Protein AF-A0A1G3HL14-F1 (afdb_monomer_lite)

Foldseek 3Di:
DDFDDLVQLVVLCVDPQFDDDQDDPCPDPVNSVLQSLLLSLLLVLQQDAAAAACQLDQKFADPVADDRQFGDPPRDPLNRLVCCSVCRDRIHDFQLQLSLSSSLNSNLCCCVPVVNPPVVNVLLSCLQCVVRRNSPQQAQQCVCVVDDDRDPVSNRGHGSWWDKTFSGQLPSDRRQWWWKFAQPDPPQCPRRRLRTHIWGHRPPQWIADNNCLDPGTDGSLRRLQCSVCSNQVCPGCNPCVVSRDDDDPVRSVQLSDDVVSVHGTGRMIIGTDGD

Secondary structure (DSSP, 8-state):
-PPPPHHHHHHHHTSTT------GGG-SHHHHHHHHHHHHHHHHHHTT--PBP-TTSPPB--TTTEETTEEPTT--HHHHHHHHHH-GGG-B--HHHHHHHHHHHHHHHIIIIIS--HHHHHHHHHHHSTTS-TTTTSS-GGGGTTSSS--HHHHTPPPSSEEEE-S--TT---TT-EEEEE---TTTTTSTT-SEEEEEEEETTEEE-TT-TTTTEE-HHHHHHHHHHGGGT-SSTTTTGGG--PPPHHHHHHHTS-GGGT--B-S-EEEEPP-

Structure (mmCIF, N/CA/C/O backbone):
data_AF-A0A1G3HL14-F1
#
_entry.id   AF-A0A1G3HL14-F1
#
loop_
_atom_site.group_PDB
_atom_site.id
_atom_site.type_symbol
_atom_site.label_atom_id
_atom_site.label_alt_id
_atom_site.label_comp_id
_atom_site.label_asym_id
_atom_site.label_entity_id
_atom_site.label_seq_id
_atom_site.pdbx_PDB_ins_code
_atom_site.Cartn_x
_atom_site.Cartn_y
_atom_site.Cartn_z
_atom_site.occupancy
_atom_site.B_iso_or_equiv
_atom_site.auth_seq_id
_atom_site.auth_comp_id
_atom_site.auth_asym_id
_ato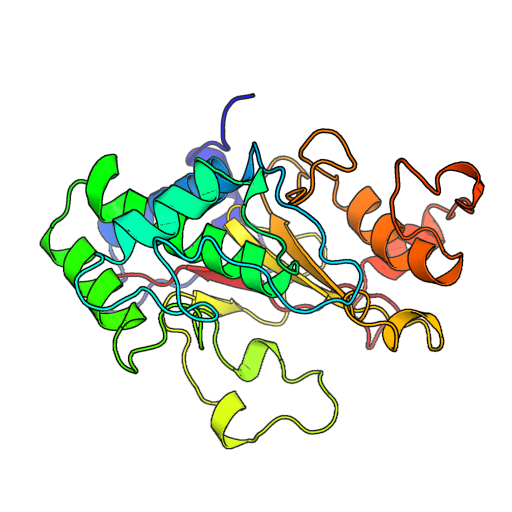m_site.auth_atom_id
_atom_site.pdbx_PDB_model_num
ATOM 1 N N . MET A 1 1 ? 1.920 -20.407 4.808 1.00 55.00 1 MET A N 1
ATOM 2 C CA . MET A 1 1 ? 3.090 -19.642 5.283 1.00 55.00 1 MET A CA 1
ATOM 3 C C . MET A 1 1 ? 2.735 -18.925 6.575 1.00 55.00 1 MET A C 1
ATOM 5 O O . MET A 1 1 ? 1.572 -18.589 6.761 1.00 55.00 1 MET A O 1
ATOM 9 N N . ALA A 1 2 ? 3.702 -18.745 7.473 1.00 77.94 2 ALA A N 1
ATOM 10 C CA . ALA A 1 2 ? 3.527 -17.933 8.675 1.00 77.94 2 ALA A CA 1
ATOM 11 C C . ALA A 1 2 ? 3.796 -16.456 8.348 1.00 77.94 2 ALA A C 1
ATOM 13 O O . ALA A 1 2 ? 4.766 -16.168 7.635 1.00 77.94 2 ALA A O 1
ATOM 14 N N . THR A 1 3 ? 2.954 -15.561 8.878 1.00 93.38 3 THR A N 1
ATOM 15 C CA . THR A 1 3 ? 3.162 -14.103 8.833 1.00 93.38 3 THR A CA 1
ATOM 16 C C . THR A 1 3 ? 4.511 -13.725 9.452 1.00 93.38 3 THR A C 1
ATOM 18 O O . THR A 1 3 ? 5.081 -14.485 10.243 1.00 93.38 3 THR A O 1
ATOM 21 N N . VAL A 1 4 ? 5.029 -12.555 9.086 1.00 96.88 4 VAL A N 1
ATOM 22 C CA . VAL A 1 4 ? 6.289 -12.005 9.598 1.00 96.88 4 VAL A CA 1
ATOM 23 C C . VAL A 1 4 ? 6.332 -11.980 11.130 1.00 96.88 4 VAL A C 1
ATOM 25 O O . VAL A 1 4 ? 5.314 -11.801 11.806 1.00 96.88 4 VAL A O 1
ATOM 28 N N . SER A 1 5 ? 7.517 -12.156 11.717 1.00 97.50 5 SER A N 1
ATOM 29 C CA . SER A 1 5 ? 7.657 -12.126 13.176 1.00 97.50 5 SER A CA 1
ATOM 30 C C . SER A 1 5 ? 7.757 -10.693 13.713 1.00 97.50 5 SER A C 1
ATOM 32 O O . SER A 1 5 ? 8.347 -9.814 13.090 1.00 97.50 5 SER A O 1
ATOM 34 N N . ARG A 1 6 ? 7.268 -10.463 14.939 1.00 97.75 6 ARG A N 1
ATOM 35 C CA . ARG A 1 6 ? 7.480 -9.184 15.644 1.00 97.75 6 ARG A CA 1
ATOM 36 C C . ARG A 1 6 ? 8.963 -8.863 15.841 1.00 97.75 6 ARG A C 1
ATOM 38 O O . ARG A 1 6 ? 9.340 -7.701 15.798 1.00 97.75 6 ARG A O 1
ATOM 45 N N . LYS A 1 7 ? 9.800 -9.891 16.038 1.00 97.75 7 LYS A N 1
ATOM 46 C CA . LYS A 1 7 ? 11.255 -9.740 16.195 1.00 97.75 7 LYS A CA 1
ATOM 47 C C . LYS A 1 7 ? 11.892 -9.176 14.927 1.00 97.75 7 LYS A C 1
ATOM 49 O O . LYS A 1 7 ? 12.693 -8.260 15.022 1.00 97.75 7 LYS A O 1
ATOM 54 N N . GLU A 1 8 ? 11.497 -9.688 13.763 1.00 97.38 8 GLU A N 1
ATOM 55 C CA . GLU A 1 8 ? 11.960 -9.179 12.468 1.00 97.38 8 GLU A CA 1
ATOM 56 C C . GLU A 1 8 ? 11.561 -7.716 12.273 1.00 97.38 8 GLU A C 1
ATOM 58 O O . GLU A 1 8 ? 12.409 -6.906 11.920 1.00 97.38 8 GLU A O 1
ATOM 63 N N . ILE A 1 9 ? 10.314 -7.351 12.592 1.00 98.06 9 ILE A N 1
ATOM 64 C CA . ILE A 1 9 ? 9.869 -5.952 12.520 1.00 98.06 9 ILE A CA 1
ATOM 65 C C . ILE A 1 9 ? 10.713 -5.060 13.437 1.00 98.06 9 ILE A C 1
ATOM 67 O O . ILE A 1 9 ? 11.166 -4.007 13.003 1.00 98.06 9 ILE A O 1
ATOM 71 N N . VAL A 1 10 ? 10.953 -5.470 14.688 1.00 97.12 10 VAL A N 1
ATOM 72 C CA . VAL A 1 10 ? 11.788 -4.698 15.626 1.00 97.12 10 VAL A CA 1
ATOM 73 C C . VAL A 1 10 ? 13.214 -4.542 15.101 1.00 97.12 10 VAL A C 1
ATOM 75 O O . VAL A 1 10 ? 13.742 -3.439 15.135 1.00 97.12 10 VAL A O 1
ATOM 78 N N . LEU A 1 11 ? 13.829 -5.609 14.585 1.00 95.56 11 LEU A N 1
ATOM 79 C CA . LEU A 1 11 ? 15.179 -5.537 14.020 1.00 95.56 11 LEU A CA 1
ATOM 80 C C . LEU A 1 11 ? 15.237 -4.615 12.796 1.00 95.56 11 LEU A C 1
ATOM 82 O O . LEU A 1 11 ? 16.152 -3.803 12.706 1.00 95.56 11 LEU A O 1
ATOM 86 N N . ALA A 1 12 ? 14.241 -4.679 11.909 1.00 95.44 12 ALA A N 1
ATOM 87 C CA . ALA A 1 12 ? 14.145 -3.791 10.752 1.00 95.44 12 ALA A CA 1
ATOM 88 C C . ALA A 1 12 ? 13.976 -2.316 11.165 1.00 95.44 12 ALA A C 1
ATOM 90 O O . ALA A 1 12 ? 14.551 -1.429 10.546 1.00 95.44 12 ALA A O 1
ATOM 91 N N . LEU A 1 13 ? 13.245 -2.032 12.250 1.00 94.31 13 LEU A N 1
ATOM 92 C CA . LEU A 1 13 ? 13.104 -0.667 12.782 1.00 94.31 13 LEU A CA 1
ATOM 93 C C . LEU A 1 13 ? 14.406 -0.089 13.353 1.00 94.31 13 LEU A C 1
ATOM 95 O O . LEU A 1 13 ? 14.525 1.132 13.446 1.00 94.31 13 LEU A O 1
ATOM 99 N N . LEU A 1 14 ? 15.347 -0.952 13.742 1.00 91.50 14 LEU A N 1
ATOM 100 C CA . LEU A 1 14 ? 16.668 -0.587 14.262 1.00 91.50 14 LEU A CA 1
ATOM 101 C C . LEU A 1 14 ? 17.752 -0.583 13.173 1.00 91.50 14 LEU A C 1
ATOM 103 O O . LEU A 1 14 ? 18.910 -0.275 13.463 1.00 91.50 14 LEU A O 1
ATOM 107 N N . GLN A 1 15 ? 17.407 -0.946 11.936 1.00 86.00 15 GLN A N 1
ATOM 108 C CA . GLN A 1 15 ? 18.349 -0.973 10.827 1.00 86.00 15 GLN A CA 1
ATOM 109 C C . GLN A 1 15 ? 18.773 0.452 10.443 1.00 86.00 15 GLN A C 1
ATOM 111 O O . GLN A 1 15 ? 17.976 1.391 10.434 1.00 86.00 15 GLN A O 1
ATOM 116 N N . HIS A 1 16 ? 20.056 0.618 10.116 1.00 82.50 16 HIS A N 1
ATOM 117 C CA . HIS A 1 16 ? 20.602 1.886 9.636 1.00 82.50 16 HIS A CA 1
ATOM 118 C C . HIS A 1 16 ? 19.925 2.328 8.328 1.00 82.50 16 HIS A C 1
ATOM 120 O O . HIS A 1 16 ? 19.386 1.511 7.590 1.00 82.50 16 HIS A O 1
ATOM 126 N N . GLY A 1 17 ? 19.969 3.628 8.023 1.00 78.50 17 GLY A N 1
ATOM 127 C CA . GLY A 1 17 ? 19.381 4.187 6.798 1.00 78.50 17 GLY A CA 1
ATOM 128 C C . GLY A 1 17 ? 17.900 4.565 6.909 1.00 78.50 17 GLY A C 1
ATOM 129 O O . GLY A 1 17 ? 17.297 4.931 5.905 1.00 78.50 17 GLY A O 1
ATOM 130 N N . ARG A 1 18 ? 17.304 4.468 8.105 1.00 82.56 18 ARG A N 1
ATOM 131 C CA . ARG A 1 18 ? 15.981 5.017 8.425 1.00 82.56 18 ARG A CA 1
ATOM 132 C C . ARG A 1 18 ? 15.912 5.372 9.905 1.00 82.56 18 ARG A C 1
ATOM 134 O O . ARG A 1 18 ? 16.244 4.556 10.755 1.00 82.56 18 ARG A O 1
ATOM 141 N N . LEU A 1 19 ? 15.405 6.563 10.217 1.00 83.50 19 LEU A N 1
ATOM 142 C CA . LEU A 1 19 ? 15.067 6.930 11.590 1.00 83.50 19 LEU A CA 1
ATOM 143 C C . LEU A 1 19 ? 13.601 6.583 11.884 1.00 83.50 19 LEU A C 1
ATOM 145 O O . LEU A 1 19 ? 12.679 7.110 11.253 1.00 83.50 19 LEU A O 1
ATOM 149 N N . THR A 1 20 ? 13.378 5.711 12.867 1.00 85.19 20 THR A N 1
ATOM 150 C CA . THR A 1 20 ? 12.065 5.552 13.501 1.00 85.19 20 THR A CA 1
ATOM 151 C C . THR A 1 20 ? 12.113 6.216 14.863 1.00 85.19 20 THR A C 1
ATOM 153 O O . THR A 1 20 ? 12.797 5.747 15.766 1.00 85.19 20 THR A O 1
ATOM 156 N N . GLU A 1 21 ? 11.375 7.307 15.004 1.00 86.88 21 GLU A N 1
ATOM 157 C CA . GLU A 1 21 ? 11.354 8.093 16.226 1.00 86.88 21 GLU A CA 1
ATOM 158 C C . GLU A 1 21 ? 9.994 7.991 16.917 1.00 86.88 21 GLU A C 1
ATOM 160 O O . GLU A 1 21 ? 8.946 8.062 16.269 1.00 86.88 21 GLU A O 1
ATOM 165 N N . PHE A 1 22 ? 10.036 7.838 18.237 1.00 89.81 22 PHE A N 1
ATOM 166 C CA . PHE A 1 22 ? 8.886 7.878 19.129 1.00 89.81 22 PHE A CA 1
ATOM 167 C C . PHE A 1 22 ? 9.084 9.067 20.073 1.00 89.81 22 PHE A C 1
ATOM 169 O O . PHE A 1 22 ? 10.080 9.122 20.792 1.00 89.81 22 PHE A O 1
ATOM 176 N N . LYS A 1 23 ? 8.165 10.033 20.035 1.00 89.50 23 LYS A N 1
ATOM 177 C CA . LYS A 1 23 ? 8.229 11.296 20.787 1.00 89.50 23 LYS A CA 1
ATOM 178 C C . LYS A 1 23 ? 6.996 11.465 21.662 1.00 89.50 23 LYS A C 1
ATOM 180 O O . LYS A 1 23 ? 5.974 10.829 21.403 1.00 89.50 23 LYS A O 1
ATOM 185 N N . ASP A 1 24 ? 7.110 12.332 22.663 1.00 90.38 24 ASP A N 1
ATOM 186 C CA . ASP A 1 24 ? 6.005 12.741 23.534 1.00 90.38 24 ASP A CA 1
ATOM 187 C C . ASP A 1 24 ? 5.251 11.521 24.097 1.00 90.38 24 ASP A C 1
ATOM 189 O O . ASP A 1 24 ? 5.876 10.551 24.533 1.00 90.38 24 ASP A O 1
ATOM 193 N N . ASP A 1 25 ? 3.920 11.522 24.030 1.00 83.75 25 ASP A N 1
ATOM 194 C CA . ASP A 1 25 ? 3.066 10.429 24.508 1.00 83.75 25 ASP A CA 1
ATOM 195 C C . ASP A 1 25 ? 3.297 9.096 23.764 1.00 83.75 25 ASP A C 1
ATOM 197 O O . ASP A 1 25 ? 2.972 8.021 24.276 1.00 83.75 25 ASP A O 1
ATOM 201 N N . ALA A 1 26 ? 3.885 9.135 22.562 1.00 87.31 26 ALA A N 1
ATOM 202 C CA . ALA A 1 26 ? 4.256 7.939 21.812 1.00 87.31 26 ALA A CA 1
ATOM 203 C C . ALA A 1 26 ? 5.615 7.359 22.243 1.00 87.31 26 ALA A C 1
ATOM 205 O O . ALA A 1 26 ? 5.950 6.254 21.819 1.00 87.31 26 ALA A O 1
ATOM 206 N N . CYS A 1 27 ? 6.391 8.038 23.096 1.00 92.88 27 CYS A N 1
ATOM 207 C CA . CYS A 1 27 ? 7.658 7.537 23.639 1.00 92.88 27 CYS A CA 1
ATOM 208 C C . CYS A 1 27 ? 7.419 6.533 24.784 1.00 92.88 27 CYS A C 1
ATOM 210 O O . CYS A 1 27 ? 7.757 6.762 25.944 1.00 92.88 27 CYS A O 1
ATOM 212 N N . SER A 1 28 ? 6.796 5.398 24.462 1.00 94.75 28 SER A N 1
ATOM 213 C CA . SER A 1 28 ? 6.513 4.329 25.419 1.00 94.75 28 SER A CA 1
ATOM 214 C C . SER A 1 28 ? 6.703 2.941 24.810 1.00 94.75 28 SER A C 1
ATOM 216 O O . SER A 1 28 ? 6.563 2.729 23.603 1.00 94.75 28 SER A O 1
ATOM 218 N N . LEU A 1 29 ? 6.987 1.953 25.665 1.00 95.06 29 LEU A N 1
ATOM 219 C CA . LEU A 1 29 ? 7.071 0.553 25.239 1.00 95.06 29 LEU A CA 1
ATOM 220 C C . LEU A 1 29 ? 5.727 0.025 24.721 1.00 95.06 29 LEU A C 1
ATOM 222 O O . LEU A 1 29 ? 5.712 -0.840 23.847 1.00 95.06 29 LEU A O 1
ATOM 226 N N . GLU A 1 30 ? 4.606 0.546 25.228 1.00 95.38 30 GLU A N 1
ATOM 227 C CA . GLU A 1 30 ? 3.281 0.181 24.727 1.00 95.38 30 GLU A CA 1
ATOM 228 C C . GLU A 1 30 ? 3.074 0.686 23.294 1.00 95.38 30 GLU A C 1
ATOM 230 O O . GLU A 1 30 ? 2.647 -0.085 22.436 1.00 95.38 30 GLU A O 1
ATOM 235 N N . ALA A 1 31 ? 3.439 1.941 23.011 1.00 95.50 31 ALA A N 1
ATOM 236 C CA . ALA A 1 31 ? 3.371 2.498 21.664 1.00 95.50 31 ALA A CA 1
ATOM 237 C C . ALA A 1 31 ? 4.252 1.716 20.679 1.00 95.50 31 ALA A C 1
ATOM 239 O O . ALA A 1 31 ? 3.805 1.409 19.575 1.00 95.50 31 ALA A O 1
ATOM 240 N N . LEU A 1 32 ? 5.467 1.324 21.082 1.00 96.12 32 LEU A N 1
ATOM 241 C CA . LEU A 1 32 ? 6.324 0.457 20.268 1.00 96.12 32 LEU A CA 1
ATOM 242 C C . LEU A 1 32 ? 5.677 -0.917 20.023 1.00 96.12 32 LEU A C 1
ATOM 244 O O . LEU A 1 32 ? 5.680 -1.408 18.892 1.00 96.12 32 LEU A O 1
ATOM 248 N N . ALA A 1 33 ? 5.110 -1.540 21.059 1.00 97.25 33 ALA A N 1
ATOM 249 C CA . ALA A 1 33 ? 4.441 -2.833 20.934 1.00 97.25 33 ALA A CA 1
ATOM 250 C C . ALA A 1 33 ? 3.240 -2.766 19.978 1.00 97.25 33 ALA A C 1
ATOM 252 O O . ALA A 1 33 ? 3.068 -3.666 19.153 1.00 97.25 33 ALA A O 1
ATOM 253 N N . ASP A 1 34 ? 2.456 -1.688 20.042 1.00 97.69 34 ASP A N 1
ATOM 254 C CA . ASP A 1 34 ? 1.341 -1.442 19.130 1.00 97.69 34 ASP A CA 1
ATOM 255 C C . ASP A 1 34 ? 1.806 -1.185 17.708 1.00 97.69 34 ASP A C 1
ATOM 257 O O . ASP A 1 34 ? 1.272 -1.777 16.775 1.00 97.69 34 ASP A O 1
ATOM 261 N N . TYR A 1 35 ? 2.846 -0.375 17.539 1.00 97.44 35 TYR A N 1
ATOM 262 C CA . TYR A 1 35 ? 3.439 -0.092 16.240 1.00 97.44 35 TYR A CA 1
ATOM 263 C C . TYR A 1 35 ? 3.885 -1.374 15.525 1.00 97.44 35 TYR A C 1
ATOM 265 O O . TYR A 1 35 ? 3.565 -1.604 14.357 1.00 97.44 35 TYR A O 1
ATOM 273 N N . VAL A 1 36 ? 4.570 -2.258 16.255 1.00 98.38 36 VAL A N 1
ATOM 274 C CA . VAL A 1 36 ? 4.996 -3.574 15.764 1.00 98.38 36 VAL A CA 1
ATOM 275 C C . VAL A 1 36 ? 3.796 -4.491 15.510 1.00 98.38 36 VAL A C 1
ATOM 277 O O . VAL A 1 36 ? 3.763 -5.203 14.505 1.00 98.38 36 VAL A O 1
ATOM 280 N N . GLY A 1 37 ? 2.801 -4.482 16.399 1.00 98.50 37 GLY A N 1
ATOM 281 C CA . GLY A 1 37 ? 1.592 -5.295 16.284 1.00 98.50 37 GLY A CA 1
ATOM 282 C C . GLY A 1 37 ? 0.734 -4.932 15.071 1.00 98.50 37 GLY A C 1
ATOM 283 O O . GLY A 1 37 ? 0.325 -5.822 14.327 1.00 98.50 37 GLY A O 1
ATOM 284 N N . VAL A 1 38 ? 0.528 -3.637 14.826 1.00 98.75 38 VAL A N 1
ATOM 285 C CA . VAL A 1 38 ? -0.188 -3.113 13.657 1.00 98.75 38 VAL A CA 1
ATOM 286 C C . VAL A 1 38 ? 0.530 -3.502 12.369 1.00 98.75 38 VAL A C 1
ATOM 288 O O . VAL A 1 38 ? -0.102 -4.041 11.465 1.00 98.75 38 VAL A O 1
ATOM 291 N N . ARG A 1 39 ? 1.854 -3.306 12.294 1.00 98.75 39 ARG A N 1
ATOM 292 C CA . ARG A 1 39 ? 2.664 -3.714 11.133 1.00 98.75 39 ARG A CA 1
ATOM 293 C C . ARG A 1 39 ? 2.532 -5.200 10.830 1.00 98.75 39 ARG A C 1
ATOM 295 O O . ARG A 1 39 ? 2.262 -5.574 9.694 1.00 98.75 39 ARG A O 1
ATOM 302 N N . GLN A 1 40 ? 2.659 -6.044 11.854 1.00 98.69 40 GLN A N 1
ATOM 303 C CA . GLN A 1 40 ? 2.469 -7.485 11.705 1.00 98.69 40 GLN A CA 1
ATOM 304 C C . GLN A 1 40 ? 1.061 -7.818 11.190 1.00 98.69 40 GLN A C 1
ATOM 306 O O . GLN A 1 40 ? 0.910 -8.726 10.374 1.00 98.69 40 GLN A O 1
ATOM 311 N N . ASN A 1 41 ? 0.036 -7.094 11.648 1.00 98.62 41 ASN A N 1
ATOM 312 C CA . ASN A 1 41 ? -1.341 -7.338 11.231 1.00 98.62 41 ASN A CA 1
ATOM 313 C C . ASN A 1 41 ? -1.604 -6.894 9.784 1.00 98.62 41 ASN A C 1
ATOM 315 O O . ASN A 1 41 ? -2.246 -7.633 9.048 1.00 98.62 41 ASN A O 1
ATOM 319 N N . ILE A 1 42 ? -1.057 -5.752 9.349 1.00 98.81 42 ILE A N 1
ATOM 320 C CA . ILE A 1 42 ? -1.073 -5.318 7.937 1.00 98.81 42 ILE A CA 1
ATOM 321 C C . ILE A 1 42 ? -0.474 -6.416 7.050 1.00 98.81 42 ILE A C 1
ATOM 323 O O . ILE A 1 42 ? -1.103 -6.850 6.086 1.00 98.81 42 ILE A O 1
ATOM 327 N N . VAL A 1 43 ? 0.697 -6.940 7.427 1.00 98.69 43 VAL A N 1
ATOM 328 C CA . VAL A 1 43 ? 1.336 -8.041 6.694 1.00 98.69 43 VAL A CA 1
ATOM 329 C C . VAL A 1 43 ? 0.463 -9.292 6.695 1.00 98.69 43 VAL A C 1
ATOM 331 O O . VAL A 1 43 ? 0.260 -9.884 5.645 1.00 98.69 43 VAL A O 1
ATOM 334 N N . ALA A 1 44 ? -0.114 -9.680 7.836 1.00 98.31 44 ALA A N 1
ATOM 335 C CA . ALA A 1 44 ? -0.979 -10.857 7.912 1.00 98.31 44 ALA A CA 1
ATOM 336 C C . ALA A 1 44 ? -2.179 -10.788 6.947 1.00 98.31 44 ALA A C 1
ATOM 338 O O . ALA A 1 44 ? -2.538 -11.809 6.364 1.00 98.31 44 ALA A O 1
ATOM 339 N N . TRP A 1 45 ? -2.756 -9.599 6.747 1.00 98.38 45 TRP A N 1
ATOM 340 C CA . TRP A 1 45 ? -3.842 -9.367 5.788 1.00 98.38 45 TRP A CA 1
ATOM 341 C C . TRP A 1 45 ? -3.376 -9.247 4.329 1.00 98.38 45 TRP A C 1
ATOM 343 O O . TRP A 1 45 ? -4.214 -9.265 3.436 1.00 98.38 45 TRP A O 1
ATOM 353 N N . SER A 1 46 ? -2.065 -9.187 4.079 1.00 98.12 46 SER A N 1
ATOM 354 C CA . SER A 1 46 ? -1.470 -9.122 2.734 1.00 98.12 46 SER A CA 1
ATOM 355 C C . SER A 1 46 ? -1.079 -10.493 2.164 1.00 98.12 46 SER A C 1
ATOM 357 O O . SER A 1 46 ? -0.852 -10.625 0.970 1.00 98.12 46 SER A O 1
ATOM 359 N N . GLU A 1 47 ? -0.995 -11.533 3.002 1.00 96.56 47 GLU A N 1
ATOM 360 C CA . GLU A 1 47 ? -0.377 -12.825 2.642 1.00 96.56 47 GLU A CA 1
ATOM 361 C C . GLU A 1 47 ? -1.181 -13.679 1.645 1.00 96.56 47 GLU A C 1
ATOM 363 O O . GLU A 1 47 ? -0.634 -14.633 1.096 1.00 96.56 47 GLU A O 1
ATOM 368 N N . LYS A 1 48 ? -2.487 -13.427 1.482 1.00 96.19 48 LYS A N 1
ATOM 369 C CA . LYS A 1 48 ? -3.392 -14.253 0.658 1.00 96.19 48 LYS A CA 1
ATOM 370 C C . LYS A 1 48 ? -4.454 -13.414 -0.046 1.00 96.19 48 LYS A C 1
ATOM 372 O O . LYS A 1 48 ? -5.648 -13.504 0.262 1.00 96.19 48 LYS A O 1
ATOM 377 N N . LEU A 1 49 ? -3.990 -12.591 -0.972 1.00 97.88 49 LEU A N 1
ATOM 378 C CA . LEU A 1 49 ? -4.831 -11.737 -1.800 1.00 97.88 49 LEU A CA 1
ATOM 379 C C . LEU A 1 49 ? -5.017 -12.340 -3.197 1.00 97.88 49 LEU A C 1
ATOM 381 O O . LEU A 1 49 ? -4.179 -13.116 -3.654 1.00 97.88 49 LEU A O 1
ATOM 385 N N . ASN A 1 50 ? -6.170 -12.059 -3.795 1.00 97.81 50 ASN A N 1
ATOM 386 C CA . ASN A 1 50 ? -6.663 -12.534 -5.084 1.00 97.81 50 ASN A CA 1
ATOM 387 C C . ASN A 1 50 ? -7.868 -11.673 -5.533 1.00 97.81 50 ASN A C 1
ATOM 389 O O . ASN A 1 50 ? -8.940 -12.195 -5.854 1.00 97.81 50 ASN A O 1
ATOM 393 N N . TRP A 1 51 ? -7.734 -10.346 -5.453 1.00 98.38 51 TRP A N 1
ATOM 394 C CA . TRP A 1 51 ? -8.727 -9.416 -6.001 1.00 98.38 51 TRP A CA 1
ATOM 395 C C . TRP A 1 51 ? -8.692 -9.422 -7.530 1.00 98.38 51 TRP A C 1
ATOM 397 O O . TRP A 1 51 ? -7.730 -9.876 -8.147 1.00 98.38 51 TRP A O 1
ATOM 407 N N . VAL A 1 52 ? -9.739 -8.896 -8.163 1.00 97.75 52 VAL A N 1
ATOM 408 C CA . VAL A 1 52 ? -9.787 -8.788 -9.623 1.00 97.75 52 VAL A CA 1
ATOM 409 C C . VAL A 1 52 ? -9.043 -7.525 -10.067 1.00 97.75 52 VAL A C 1
ATOM 411 O O . VAL A 1 52 ? -9.295 -6.429 -9.565 1.00 97.75 52 VAL A O 1
ATOM 414 N N . TRP A 1 53 ? -8.138 -7.655 -11.037 1.00 95.44 53 TRP A N 1
ATOM 415 C CA . TRP A 1 53 ? -7.546 -6.499 -11.712 1.00 95.44 53 TRP A CA 1
ATOM 416 C C . TRP A 1 53 ? -8.574 -5.876 -12.675 1.00 95.44 53 TRP A C 1
ATOM 418 O O . TRP A 1 53 ? -9.074 -6.590 -13.547 1.00 95.44 53 TRP A O 1
ATOM 428 N N . PRO A 1 54 ? -8.908 -4.575 -12.566 1.00 94.50 54 PRO A N 1
ATOM 429 C CA . PRO A 1 54 ? -9.922 -3.947 -13.416 1.00 94.50 54 PRO A CA 1
ATOM 430 C C . PRO A 1 54 ? -9.473 -3.685 -14.865 1.00 94.50 54 PRO A C 1
ATOM 432 O O . PRO A 1 54 ? -10.296 -3.248 -15.665 1.00 94.50 54 PRO A O 1
ATOM 435 N N . ASP A 1 55 ? -8.201 -3.922 -15.209 1.00 88.19 55 ASP A N 1
ATOM 436 C CA . ASP A 1 55 ? -7.635 -3.744 -16.560 1.00 88.19 55 ASP A CA 1
ATOM 437 C C . ASP A 1 55 ? -7.918 -2.364 -17.179 1.00 88.19 55 ASP A C 1
ATOM 439 O O . ASP A 1 55 ? -8.412 -2.231 -18.297 1.00 88.19 55 ASP A O 1
ATOM 443 N N . GLY A 1 56 ? -7.646 -1.310 -16.401 1.00 87.81 56 GLY A N 1
ATOM 444 C CA . GLY A 1 56 ? -7.899 0.085 -16.779 1.00 87.81 56 GLY A CA 1
ATOM 445 C C . GLY A 1 56 ? -9.366 0.524 -16.668 1.00 87.81 56 GLY A C 1
ATOM 446 O O . GLY A 1 56 ? -9.668 1.702 -16.845 1.00 87.81 56 GLY A O 1
ATOM 447 N N . GLY A 1 57 ? -10.282 -0.396 -16.355 1.00 92.75 57 GLY A N 1
ATOM 448 C CA . GLY A 1 57 ? -11.678 -0.091 -16.064 1.00 92.75 57 GLY A CA 1
ATOM 449 C C . GLY A 1 57 ? -11.891 0.577 -14.696 1.00 92.75 57 GLY A C 1
ATOM 450 O O . GLY A 1 57 ? -10.990 0.614 -13.855 1.00 92.75 57 GLY A O 1
ATOM 451 N N . PRO A 1 58 ? -13.106 1.095 -14.436 1.00 93.62 58 PRO A N 1
ATOM 452 C CA . PRO A 1 58 ? -13.450 1.651 -13.134 1.00 93.62 58 PRO A CA 1
ATOM 453 C C . PRO A 1 58 ? -13.482 0.565 -12.055 1.00 93.62 58 PRO A C 1
ATOM 455 O O . PRO A 1 58 ? -13.786 -0.601 -12.323 1.00 93.62 58 PRO A O 1
ATOM 458 N N . ALA A 1 59 ? -13.245 0.975 -10.809 1.00 95.94 59 ALA A N 1
ATOM 459 C CA . ALA A 1 59 ? -13.346 0.080 -9.668 1.00 95.94 59 ALA A CA 1
ATOM 460 C C . ALA A 1 59 ? -14.771 -0.483 -9.511 1.00 95.94 59 ALA A C 1
ATOM 462 O O . ALA A 1 59 ? -15.756 0.261 -9.528 1.00 95.94 59 ALA A O 1
ATOM 463 N N . GLN A 1 60 ? -14.878 -1.792 -9.295 1.00 97.62 60 GLN A N 1
ATOM 464 C CA . GLN A 1 60 ? -16.124 -2.485 -8.986 1.00 97.62 60 GLN A CA 1
ATOM 465 C C . GLN A 1 60 ? -16.129 -2.905 -7.521 1.00 97.62 60 GLN A C 1
ATOM 467 O O . GLN A 1 60 ? -15.154 -3.456 -7.012 1.00 97.62 60 GLN A O 1
ATOM 472 N N . TRP A 1 61 ? -17.252 -2.652 -6.854 1.00 98.00 61 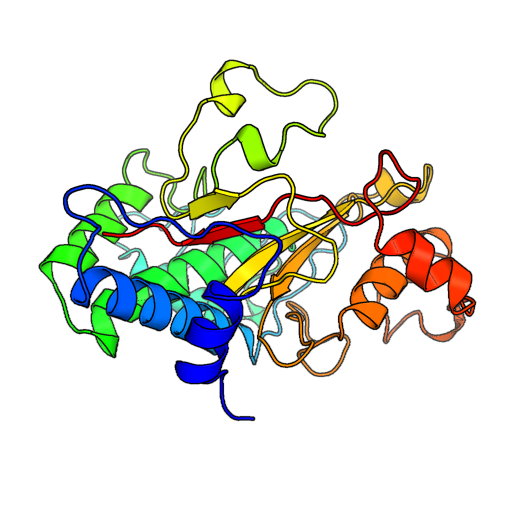TRP A N 1
ATOM 473 C CA . TRP A 1 61 ? -17.428 -2.886 -5.427 1.00 98.00 61 TRP A CA 1
ATOM 474 C C . TRP A 1 61 ? -18.637 -3.779 -5.180 1.00 98.00 61 TRP A C 1
ATOM 476 O O . TRP A 1 61 ? -19.639 -3.691 -5.895 1.00 98.00 61 TRP A O 1
ATOM 486 N N . ASN A 1 62 ? -18.612 -4.562 -4.100 1.00 98.12 62 ASN A N 1
ATOM 487 C CA . ASN A 1 62 ? -19.806 -5.271 -3.655 1.00 98.12 62 ASN A CA 1
ATOM 488 C C . ASN A 1 62 ? -20.894 -4.266 -3.228 1.00 98.12 62 ASN A C 1
ATOM 490 O O . ASN A 1 62 ? -20.869 -3.719 -2.119 1.00 98.12 62 ASN A O 1
ATOM 494 N N . ALA A 1 63 ? -21.892 -4.073 -4.093 1.00 97.38 63 ALA A N 1
ATOM 495 C CA . ALA A 1 63 ? -22.977 -3.113 -3.904 1.00 97.38 63 ALA A CA 1
ATOM 496 C C . ALA A 1 63 ? -23.837 -3.382 -2.657 1.00 97.38 63 ALA A C 1
ATOM 498 O O . ALA A 1 63 ? -24.644 -2.537 -2.278 1.00 97.38 63 ALA A O 1
ATOM 499 N N . LYS A 1 64 ? -23.699 -4.531 -1.984 1.00 97.50 64 LYS A N 1
ATOM 500 C CA . LYS A 1 64 ? -24.334 -4.750 -0.677 1.00 97.50 64 LYS A CA 1
ATOM 501 C C . LYS A 1 64 ? -23.731 -3.856 0.414 1.00 97.50 64 LYS A C 1
ATOM 503 O O . LYS A 1 64 ? -24.465 -3.413 1.293 1.00 97.50 64 LYS A O 1
ATOM 508 N N . TYR A 1 65 ? -22.428 -3.591 0.352 1.00 98.19 65 TYR A N 1
ATOM 509 C CA . TYR A 1 65 ? -21.683 -2.895 1.405 1.00 98.19 65 TYR A CA 1
ATOM 510 C C . TYR A 1 65 ? -21.247 -1.492 1.000 1.00 98.19 65 TYR A C 1
ATOM 512 O O . TYR A 1 65 ? -21.142 -0.633 1.871 1.00 98.19 65 TYR A O 1
ATOM 520 N N . TRP A 1 66 ? -21.033 -1.249 -0.294 1.00 97.81 66 TRP A N 1
ATOM 521 C CA . TRP A 1 66 ? -20.349 -0.054 -0.778 1.00 97.81 66 TRP A CA 1
ATOM 522 C C . TRP A 1 66 ? -21.172 0.737 -1.795 1.00 97.81 66 TRP A C 1
ATOM 524 O O . TRP A 1 66 ? -21.964 0.180 -2.560 1.00 97.81 66 TRP A O 1
ATOM 534 N N . THR A 1 67 ? -20.910 2.038 -1.827 1.00 95.62 67 THR A N 1
ATOM 535 C CA . THR A 1 67 ? -21.250 2.981 -2.891 1.00 95.62 67 THR A CA 1
ATOM 536 C C . THR A 1 67 ? -19.940 3.650 -3.305 1.00 95.62 67 THR A C 1
ATOM 538 O O . THR A 1 67 ? -19.432 4.481 -2.568 1.00 95.62 67 THR A O 1
ATOM 541 N N . HIS A 1 68 ? -19.365 3.252 -4.444 1.00 88.06 68 HIS A N 1
ATOM 542 C CA . HIS A 1 68 ? -18.136 3.842 -5.008 1.00 88.06 68 HIS A CA 1
ATOM 543 C C . HIS A 1 68 ? -16.938 3.969 -4.036 1.00 88.06 68 HIS A C 1
ATOM 545 O O . HIS A 1 68 ? -16.209 4.951 -4.082 1.00 88.06 68 HIS A O 1
ATOM 551 N N . GLY A 1 69 ? -16.706 2.974 -3.172 1.00 88.88 69 GLY A N 1
ATOM 552 C CA . GLY A 1 69 ? -15.598 3.002 -2.201 1.00 88.88 69 GLY A CA 1
ATOM 553 C C . GLY A 1 69 ? -15.947 3.601 -0.835 1.00 88.88 69 GLY A C 1
ATOM 554 O O . GLY A 1 69 ? -15.122 3.561 0.076 1.00 88.88 69 GLY A O 1
ATOM 555 N N . THR A 1 70 ? -17.195 4.031 -0.646 1.00 95.25 70 THR A N 1
ATOM 556 C CA . THR A 1 70 ? -17.739 4.491 0.638 1.00 95.25 70 THR A CA 1
ATOM 557 C C . THR A 1 70 ? -18.737 3.461 1.187 1.00 95.25 70 THR A C 1
ATOM 559 O O . THR A 1 70 ? -19.613 3.010 0.440 1.00 95.25 70 THR A O 1
ATOM 562 N N . PRO A 1 71 ? -18.657 3.034 2.461 1.00 96.38 71 PRO A N 1
ATOM 563 C CA . PRO A 1 71 ? -19.650 2.131 3.037 1.00 96.38 71 PRO A CA 1
ATOM 564 C C . PRO A 1 71 ? -21.059 2.733 3.001 1.00 96.38 71 PRO A C 1
ATOM 566 O O . PRO A 1 71 ? -21.252 3.922 3.255 1.00 96.38 71 PRO A O 1
ATOM 569 N N . LYS A 1 72 ? -22.070 1.909 2.716 1.00 96.75 72 LYS A N 1
ATOM 570 C CA . LYS A 1 72 ? -23.470 2.351 2.701 1.00 96.75 72 LYS A CA 1
ATOM 571 C C . LYS A 1 72 ? -23.944 2.798 4.091 1.00 96.75 72 LYS A C 1
ATOM 573 O O . LYS A 1 72 ? -23.495 2.241 5.095 1.00 96.75 72 LYS A O 1
ATOM 578 N N . PRO A 1 73 ? -24.918 3.726 4.175 1.00 94.81 73 PRO A N 1
ATOM 579 C CA . PRO A 1 73 ? -25.516 4.116 5.448 1.00 94.81 73 PRO A CA 1
ATOM 580 C C . PRO A 1 73 ? -25.986 2.901 6.261 1.00 94.81 73 PRO A C 1
ATOM 582 O O . PRO A 1 73 ? -26.653 2.010 5.736 1.00 94.81 73 PRO A O 1
ATOM 585 N N . GLY A 1 74 ? -25.622 2.857 7.544 1.00 94.56 74 GLY A N 1
ATOM 586 C CA . GLY A 1 74 ? -25.951 1.751 8.451 1.00 94.56 74 GLY A CA 1
ATOM 587 C C . GLY A 1 74 ? -25.033 0.525 8.354 1.00 94.56 74 GLY A C 1
ATOM 588 O O . GLY A 1 74 ? -25.119 -0.356 9.209 1.00 94.56 74 GLY A O 1
ATOM 589 N N . ILE A 1 75 ? -24.124 0.464 7.376 1.00 97.12 75 ILE A N 1
ATOM 590 C CA . ILE A 1 75 ? -23.089 -0.571 7.304 1.00 97.12 75 ILE A CA 1
ATOM 591 C C . ILE A 1 75 ? -21.870 -0.116 8.107 1.00 97.12 75 ILE A C 1
ATOM 593 O O . ILE A 1 75 ? -21.276 0.925 7.839 1.00 97.12 75 ILE A O 1
ATOM 597 N N . ALA A 1 76 ? -21.471 -0.913 9.097 1.00 96.44 76 ALA A N 1
ATOM 598 C CA . ALA A 1 76 ? -20.283 -0.612 9.884 1.00 96.44 76 ALA A CA 1
ATOM 599 C C . ALA A 1 76 ? -19.007 -0.747 9.035 1.00 96.44 76 ALA A C 1
ATOM 601 O O . ALA A 1 76 ? -18.837 -1.745 8.331 1.00 96.44 76 ALA A O 1
ATOM 602 N N . LEU A 1 77 ? -18.079 0.211 9.160 1.00 97.00 77 LEU A N 1
ATOM 603 C CA . LEU A 1 77 ? -16.843 0.265 8.366 1.00 97.00 77 LEU A CA 1
ATOM 604 C C . LEU A 1 77 ? -16.065 -1.058 8.393 1.00 97.00 77 LEU A C 1
ATOM 606 O O . LEU A 1 77 ? -15.759 -1.619 7.346 1.00 97.00 77 LEU A O 1
ATOM 610 N N . HIS A 1 78 ? -15.808 -1.603 9.585 1.00 96.81 78 HIS A N 1
ATOM 611 C CA . HIS A 1 78 ? -15.091 -2.873 9.736 1.00 96.81 78 HIS A CA 1
ATOM 612 C C . HIS A 1 78 ? -15.777 -4.052 9.024 1.00 96.81 78 HIS A C 1
ATOM 614 O O . HIS A 1 78 ? -15.098 -4.982 8.604 1.00 96.81 78 HIS A O 1
ATOM 620 N N . ALA A 1 79 ? -17.109 -4.040 8.895 1.00 98.00 79 ALA A N 1
ATOM 621 C CA . ALA A 1 79 ? -17.848 -5.095 8.209 1.00 98.00 79 ALA A CA 1
ATOM 622 C C . ALA A 1 79 ? -17.730 -4.957 6.685 1.00 98.00 79 ALA A C 1
ATOM 624 O O . ALA A 1 79 ? -17.533 -5.961 6.006 1.00 98.00 79 ALA A O 1
ATOM 625 N N . ALA A 1 80 ? -17.804 -3.729 6.160 1.00 98.25 80 ALA A N 1
ATOM 626 C CA . ALA A 1 80 ? -17.600 -3.452 4.738 1.00 98.25 80 ALA A CA 1
ATOM 627 C C . ALA A 1 80 ? -16.171 -3.794 4.294 1.00 98.25 80 ALA A C 1
ATOM 629 O O . ALA A 1 80 ? -15.987 -4.481 3.292 1.00 98.25 80 ALA A O 1
ATOM 630 N N . VAL A 1 81 ? -15.165 -3.370 5.068 1.00 98.25 81 VAL A N 1
ATOM 631 C CA . VAL A 1 81 ? -13.755 -3.670 4.782 1.00 98.25 81 VAL A CA 1
ATOM 632 C C . VAL A 1 81 ? -13.503 -5.174 4.857 1.00 98.25 81 VAL A C 1
ATOM 634 O O . VAL A 1 81 ? -12.925 -5.722 3.929 1.00 98.25 81 VAL A O 1
ATOM 637 N N . MET A 1 82 ? -13.997 -5.868 5.888 1.00 98.38 82 MET A N 1
ATOM 638 C CA . MET A 1 82 ? -13.851 -7.325 5.994 1.00 98.38 82 MET A CA 1
ATOM 639 C C . MET A 1 82 ? -14.485 -8.075 4.811 1.00 98.38 82 MET A C 1
ATOM 641 O O . MET A 1 82 ? -13.907 -9.052 4.338 1.00 98.38 82 MET A O 1
ATOM 645 N N . ASP A 1 83 ? -15.640 -7.628 4.304 1.00 98.56 83 ASP A N 1
ATOM 646 C CA . ASP A 1 83 ? -16.279 -8.236 3.126 1.00 98.56 83 ASP A CA 1
ATOM 647 C C . ASP A 1 83 ? -15.343 -8.239 1.907 1.00 98.56 83 ASP A C 1
ATOM 649 O O . ASP A 1 83 ? -15.294 -9.240 1.193 1.00 98.56 83 ASP A O 1
ATOM 653 N N . ALA A 1 84 ? -14.525 -7.192 1.735 1.00 98.31 84 ALA A N 1
ATOM 654 C CA . ALA A 1 84 ? -13.529 -7.134 0.667 1.00 98.31 84 ALA A CA 1
ATOM 655 C C . ALA A 1 84 ? -12.491 -8.260 0.744 1.00 98.31 84 ALA A C 1
ATOM 657 O O . ALA A 1 84 ? -12.060 -8.738 -0.298 1.00 98.31 84 ALA A O 1
ATOM 658 N N . PHE A 1 85 ? -12.130 -8.739 1.938 1.00 98.50 85 PHE A N 1
ATOM 659 C CA . PHE A 1 85 ? -11.173 -9.844 2.112 1.00 98.50 85 PHE A CA 1
ATOM 660 C C . PHE A 1 85 ? -11.829 -11.226 2.052 1.00 98.50 85 PHE A C 1
ATOM 662 O O . PHE A 1 85 ? -11.175 -12.203 1.685 1.00 98.50 85 PHE A O 1
ATOM 669 N N . LEU A 1 86 ? -13.109 -11.324 2.424 1.00 98.06 86 LEU A N 1
ATOM 670 C CA . LEU A 1 86 ? -13.859 -12.585 2.426 1.00 98.06 86 LEU A CA 1
ATOM 671 C C . LEU A 1 86 ? -14.447 -12.934 1.053 1.00 98.06 86 LEU A C 1
ATOM 673 O O . LEU A 1 86 ? -14.636 -14.111 0.754 1.00 98.06 86 LEU A O 1
ATOM 677 N N . HIS A 1 87 ? -14.732 -11.926 0.228 1.00 98.25 87 HIS A N 1
ATOM 678 C CA . HIS A 1 87 ? -15.374 -12.064 -1.079 1.00 98.25 87 HIS A CA 1
ATOM 679 C C . HIS A 1 87 ? -14.589 -11.314 -2.160 1.00 98.25 87 HIS A C 1
ATOM 681 O O . HIS A 1 87 ? -15.143 -10.478 -2.870 1.00 98.25 87 HIS A O 1
ATOM 687 N N . GLN A 1 88 ? -13.282 -11.585 -2.242 1.00 98.31 88 GLN A N 1
ATOM 688 C CA . GLN A 1 88 ? -12.327 -10.857 -3.091 1.00 98.31 88 GLN A CA 1
ATOM 689 C C . GLN A 1 88 ? -12.727 -10.842 -4.578 1.00 98.31 88 GLN A C 1
ATOM 691 O O . GLN A 1 88 ? -12.515 -9.850 -5.266 1.00 98.31 88 GLN A O 1
ATOM 696 N N . ASP A 1 89 ? -13.402 -11.889 -5.050 1.00 97.94 89 ASP A N 1
ATOM 697 C CA . ASP A 1 89 ? -13.933 -12.023 -6.410 1.00 97.94 89 ASP A CA 1
ATOM 698 C C . ASP A 1 89 ? -15.003 -10.977 -6.774 1.00 97.94 89 ASP A C 1
ATOM 700 O O . ASP A 1 89 ? -15.260 -10.731 -7.950 1.00 97.94 89 ASP A O 1
ATOM 704 N N . LYS A 1 90 ? -15.618 -10.325 -5.778 1.00 98.00 90 LYS A N 1
ATOM 705 C CA . LYS A 1 90 ? -16.614 -9.257 -5.979 1.00 98.00 90 LYS A CA 1
ATOM 706 C C . LYS A 1 90 ? -16.013 -7.861 -6.102 1.00 98.00 90 LYS A C 1
ATOM 708 O O . LYS A 1 90 ? -16.766 -6.889 -6.203 1.00 98.00 90 LYS A O 1
ATOM 713 N N . TYR A 1 91 ? -14.691 -7.751 -6.032 1.00 98.44 91 TYR A N 1
ATOM 714 C CA . TYR A 1 91 ? -13.984 -6.481 -6.036 1.00 98.44 91 TYR A CA 1
ATOM 715 C C . TYR A 1 91 ? -12.985 -6.469 -7.184 1.00 98.44 91 TYR A C 1
ATOM 717 O O . TYR A 1 91 ? -12.027 -7.241 -7.188 1.00 98.44 91 TYR A O 1
ATOM 725 N N . ALA A 1 92 ? -13.215 -5.568 -8.138 1.00 98.19 92 ALA A N 1
ATOM 726 C CA . ALA A 1 92 ? -12.242 -5.245 -9.170 1.00 98.19 92 ALA A CA 1
ATOM 727 C C . ALA A 1 92 ? -11.643 -3.882 -8.842 1.00 98.19 92 ALA A C 1
ATOM 729 O O . ALA A 1 92 ? -12.322 -2.869 -8.983 1.00 98.19 92 ALA A O 1
ATOM 730 N N . ILE A 1 93 ? -10.418 -3.844 -8.329 1.00 97.69 93 ILE A N 1
ATOM 731 C CA . ILE A 1 93 ? -9.820 -2.630 -7.761 1.00 97.69 93 ILE A CA 1
ATOM 732 C C . ILE A 1 93 ? -8.353 -2.503 -8.161 1.00 97.69 93 ILE A C 1
ATOM 734 O O . ILE A 1 93 ? -7.651 -3.499 -8.297 1.00 97.69 93 ILE A O 1
ATOM 738 N N . GLY A 1 94 ? -7.895 -1.265 -8.355 1.00 97.25 94 GLY A N 1
ATOM 739 C CA . GLY A 1 94 ? -6.490 -0.981 -8.639 1.00 97.25 94 GLY A CA 1
ATOM 740 C C . GLY A 1 94 ? -5.601 -1.112 -7.398 1.00 97.25 94 GLY A C 1
ATOM 741 O O . GLY A 1 94 ? -6.092 -1.112 -6.264 1.00 97.25 94 GLY A O 1
ATOM 742 N N . CYS A 1 95 ? -4.280 -1.152 -7.605 1.00 97.25 95 CYS A N 1
ATOM 743 C CA . CYS A 1 95 ? -3.317 -1.440 -6.535 1.00 97.25 95 CYS A CA 1
ATOM 744 C C . CYS A 1 95 ? -3.373 -0.379 -5.430 1.00 97.25 95 CYS A C 1
ATOM 746 O O . CYS A 1 95 ? -3.308 -0.716 -4.257 1.00 97.25 95 CYS A O 1
ATOM 748 N N . TYR A 1 96 ? -3.618 0.885 -5.784 1.00 97.38 96 TYR A N 1
ATOM 749 C CA . TYR A 1 96 ? -3.784 1.973 -4.822 1.00 97.38 96 TYR A CA 1
ATOM 750 C C . TYR A 1 96 ? -4.935 1.726 -3.834 1.00 97.38 96 TYR A C 1
ATOM 752 O O . TYR A 1 96 ? -4.771 1.816 -2.616 1.00 97.38 96 TYR A O 1
ATOM 760 N N . THR A 1 97 ? -6.109 1.361 -4.351 1.00 97.94 97 THR A N 1
ATOM 761 C CA . THR A 1 97 ? -7.280 1.025 -3.533 1.00 97.94 97 THR A CA 1
ATOM 762 C C . THR A 1 97 ? -7.052 -0.253 -2.725 1.00 97.94 97 THR A C 1
ATOM 764 O O . THR A 1 97 ? -7.429 -0.309 -1.553 1.00 97.94 97 THR A O 1
ATOM 767 N N . ALA A 1 98 ? -6.412 -1.261 -3.321 1.00 98.44 98 ALA A N 1
ATOM 768 C CA . ALA A 1 98 ? -6.080 -2.512 -2.648 1.00 98.44 98 ALA A CA 1
ATOM 769 C C . ALA A 1 98 ? -5.144 -2.278 -1.449 1.00 98.44 98 ALA A C 1
ATOM 771 O O . ALA A 1 98 ? -5.436 -2.731 -0.340 1.00 98.44 98 ALA A O 1
ATOM 772 N N . THR A 1 99 ? -4.084 -1.481 -1.621 1.00 98.75 99 THR A N 1
ATOM 773 C CA . THR A 1 99 ? -3.170 -1.109 -0.535 1.00 98.75 99 THR A CA 1
ATOM 774 C C . THR A 1 99 ? -3.897 -0.386 0.598 1.00 98.75 99 THR A C 1
ATOM 776 O O . THR A 1 99 ? -3.701 -0.711 1.772 1.00 98.75 99 THR A O 1
ATOM 779 N N . LYS A 1 100 ? -4.801 0.545 0.268 1.00 98.62 100 LYS A N 1
ATOM 780 C CA . LYS A 1 100 ? -5.630 1.246 1.260 1.00 98.62 100 LYS A CA 1
ATOM 781 C C . LYS A 1 100 ? -6.497 0.285 2.062 1.00 98.62 100 LYS A C 1
ATOM 783 O O . LYS A 1 100 ? -6.516 0.378 3.288 1.00 98.62 100 LYS A O 1
ATOM 788 N N . LEU A 1 101 ? -7.166 -0.666 1.408 1.00 98.69 101 LEU A N 1
ATOM 789 C CA . LEU A 1 101 ? -7.965 -1.687 2.094 1.00 98.69 101 LEU A CA 1
ATOM 790 C C . LEU A 1 101 ? -7.110 -2.547 3.030 1.00 98.69 101 LEU A C 1
ATOM 792 O O . LEU A 1 101 ? -7.520 -2.782 4.164 1.00 98.69 101 LEU A O 1
ATOM 796 N N . VAL A 1 102 ? -5.916 -2.963 2.599 1.00 98.81 102 VAL A N 1
ATOM 797 C CA . VAL A 1 102 ? -4.959 -3.725 3.422 1.00 98.81 102 VAL A CA 1
ATOM 798 C C . VAL A 1 102 ? -4.534 -2.947 4.664 1.00 98.81 102 VAL A C 1
ATOM 800 O O . VAL A 1 102 ? -4.606 -3.476 5.776 1.00 98.81 102 VAL A O 1
ATOM 803 N N . VAL A 1 103 ? -4.136 -1.684 4.505 1.00 98.81 103 VAL A N 1
ATOM 804 C CA . VAL A 1 103 ? -3.737 -0.827 5.629 1.00 98.81 103 VAL A CA 1
ATOM 805 C C . VAL A 1 103 ? -4.909 -0.608 6.584 1.00 98.81 103 VAL A C 1
ATOM 807 O O . VAL A 1 103 ? -4.775 -0.836 7.787 1.00 98.81 103 VAL A O 1
ATOM 810 N N . VAL A 1 104 ? -6.068 -0.206 6.059 1.00 98.69 104 VAL A N 1
ATOM 811 C CA . VAL A 1 104 ? -7.273 0.060 6.853 1.00 98.69 104 VAL A CA 1
ATOM 812 C C . VAL A 1 104 ? -7.695 -1.182 7.631 1.00 98.69 104 VAL A C 1
ATOM 814 O O . VAL A 1 104 ? -7.898 -1.101 8.843 1.00 98.69 104 VAL A O 1
ATOM 817 N N . GLN A 1 105 ? -7.755 -2.340 6.972 1.00 98.69 105 GLN A N 1
ATOM 818 C CA . GLN A 1 105 ?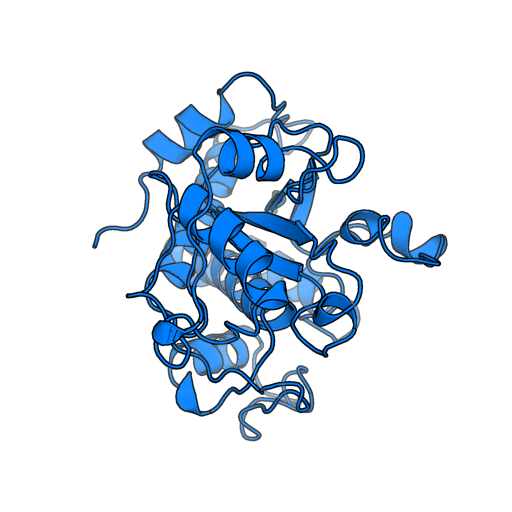 -8.083 -3.608 7.613 1.00 98.69 105 GLN A CA 1
ATOM 819 C C . GLN A 1 105 ? -7.055 -3.979 8.678 1.00 98.69 105 GLN A C 1
ATOM 821 O O . GLN A 1 105 ? -7.434 -4.301 9.801 1.00 98.69 105 GLN A O 1
ATOM 826 N N . GLY A 1 106 ? -5.762 -3.899 8.360 1.00 98.56 106 GLY A N 1
ATOM 827 C CA . GLY A 1 106 ? -4.685 -4.246 9.282 1.00 98.56 106 GLY A CA 1
ATOM 828 C C . GLY A 1 106 ? -4.726 -3.427 10.571 1.00 98.56 106 GLY A C 1
ATOM 829 O O . GLY A 1 106 ? -4.620 -3.997 11.661 1.00 98.56 106 GLY A O 1
ATOM 830 N N . VAL A 1 107 ? -4.946 -2.114 10.471 1.00 98.69 107 VAL A N 1
ATOM 831 C CA . VAL A 1 107 ? -5.025 -1.219 11.636 1.00 98.69 107 VAL A CA 1
ATOM 832 C C . VAL A 1 107 ? -6.332 -1.428 12.414 1.00 98.69 107 VAL A C 1
ATOM 834 O O . VAL A 1 107 ? -6.294 -1.590 13.637 1.00 98.69 107 VAL A O 1
ATOM 837 N N . LEU A 1 108 ? -7.486 -1.470 11.734 1.00 97.81 108 LEU A N 1
ATOM 838 C CA . LEU A 1 108 ? -8.792 -1.660 12.381 1.00 97.81 108 LEU A CA 1
ATOM 839 C C . LEU A 1 108 ? -8.888 -3.009 13.098 1.00 97.81 108 LEU A C 1
ATOM 841 O O . LEU A 1 108 ? -9.262 -3.072 14.272 1.00 97.81 108 LEU A O 1
ATOM 845 N N . ASP A 1 109 ? -8.540 -4.095 12.412 1.00 98.56 109 ASP A N 1
ATOM 846 C CA . ASP A 1 109 ? -8.606 -5.450 12.954 1.00 98.56 109 ASP A CA 1
ATOM 847 C C . ASP A 1 109 ? -7.634 -5.646 14.125 1.00 98.56 109 ASP A C 1
ATOM 849 O O . ASP A 1 109 ? -7.976 -6.333 15.094 1.00 98.56 109 ASP A O 1
ATOM 853 N N . TYR A 1 110 ? -6.468 -4.985 14.102 1.00 98.62 110 TYR A N 1
ATOM 854 C CA . TYR A 1 110 ? -5.511 -5.066 15.203 1.00 98.62 110 TYR A CA 1
ATOM 855 C C . TYR A 1 110 ? -6.142 -4.577 16.508 1.00 98.62 110 TYR A C 1
ATOM 857 O O . TYR A 1 110 ? -6.229 -5.337 17.475 1.00 98.62 110 TYR A O 1
ATOM 865 N N . TYR A 1 111 ? -6.648 -3.342 16.543 1.00 98.44 111 TYR A N 1
ATOM 866 C CA . TYR A 1 111 ? -7.223 -2.801 17.774 1.00 98.44 111 TYR A CA 1
ATOM 867 C C . TYR A 1 111 ? -8.551 -3.465 18.145 1.00 98.44 111 TYR A C 1
ATOM 869 O O . TYR A 1 111 ? -8.816 -3.659 19.330 1.00 98.44 111 TYR A O 1
ATOM 877 N N . ARG A 1 112 ? -9.361 -3.894 17.169 1.00 97.81 112 ARG A N 1
ATOM 878 C CA . ARG A 1 112 ? -10.656 -4.539 17.440 1.00 97.81 112 ARG A CA 1
ATOM 879 C C . ARG A 1 112 ? -10.529 -5.974 17.950 1.00 97.81 112 ARG A C 1
ATOM 881 O O . ARG A 1 112 ? -11.195 -6.336 18.917 1.00 97.81 112 ARG A O 1
ATOM 888 N N . ARG A 1 113 ? -9.715 -6.808 17.299 1.00 97.81 113 ARG A N 1
ATOM 889 C CA . ARG A 1 113 ? -9.703 -8.266 17.515 1.00 97.81 113 ARG A CA 1
ATOM 890 C C . ARG A 1 113 ? -8.417 -8.773 18.154 1.00 97.81 113 ARG A C 1
ATOM 892 O O . ARG A 1 113 ? -8.493 -9.664 19.004 1.00 97.81 113 ARG A O 1
ATOM 899 N N . VAL A 1 114 ? -7.264 -8.235 17.749 1.00 97.75 114 VAL A N 1
ATOM 900 C CA . VAL A 1 114 ? -5.944 -8.716 18.194 1.00 97.75 114 VAL A CA 1
ATOM 901 C C . VAL A 1 114 ? -5.592 -8.156 19.572 1.00 97.75 114 VAL A C 1
ATOM 903 O O . VAL A 1 114 ? -5.427 -8.929 20.511 1.00 97.75 114 VAL A O 1
ATOM 906 N N . LYS A 1 115 ? -5.523 -6.826 19.712 1.00 97.88 115 LYS A N 1
ATOM 907 C CA . LYS A 1 115 ? -5.290 -6.141 20.992 1.00 97.88 115 LYS A CA 1
ATOM 908 C C . LYS A 1 115 ? -6.556 -6.049 21.847 1.00 97.88 115 LYS A C 1
ATOM 910 O O . LYS A 1 115 ? -6.455 -6.083 23.067 1.00 97.88 115 LYS A O 1
ATOM 915 N N . ARG A 1 116 ? -7.735 -5.986 21.211 1.00 97.81 116 ARG A N 1
ATOM 916 C CA . ARG A 1 116 ? -9.048 -5.819 21.870 1.00 97.81 116 ARG A CA 1
ATOM 917 C C . ARG A 1 116 ? -9.114 -4.548 22.726 1.00 97.81 116 ARG A C 1
ATOM 919 O O . ARG A 1 116 ? -9.567 -4.575 23.866 1.00 97.81 116 ARG A O 1
ATOM 926 N N . ASP A 1 117 ? -8.667 -3.436 22.153 1.00 97.88 117 ASP A N 1
ATOM 927 C CA . ASP A 1 117 ? -8.707 -2.106 22.759 1.00 97.88 117 ASP A CA 1
ATOM 928 C C . ASP A 1 117 ? -9.856 -1.289 22.135 1.00 97.88 117 ASP A C 1
ATOM 930 O O . ASP A 1 117 ? -9.697 -0.719 21.049 1.00 97.88 117 ASP A O 1
ATOM 934 N N . PRO A 1 118 ? -11.036 -1.223 22.783 1.00 96.81 118 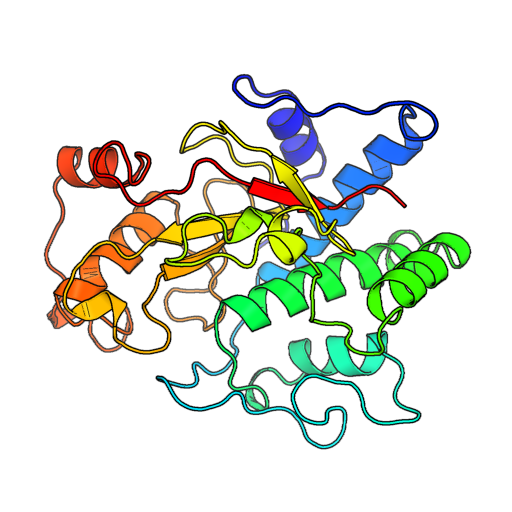PRO A N 1
ATOM 935 C CA . PRO A 1 118 ? -12.197 -0.532 22.228 1.00 96.81 118 PRO A CA 1
ATOM 936 C C . PRO A 1 118 ? -12.024 0.991 22.178 1.00 96.81 118 PRO A C 1
ATOM 938 O O . PRO A 1 118 ? -12.731 1.659 21.421 1.00 96.81 118 PRO A O 1
ATOM 941 N N . VAL A 1 119 ? -11.116 1.568 22.974 1.00 97.25 119 VAL A N 1
ATOM 942 C CA . VAL A 1 119 ? -10.850 3.011 22.950 1.00 97.25 119 VAL A CA 1
ATOM 943 C C . VAL A 1 119 ? -10.051 3.350 21.699 1.00 97.25 119 VAL A C 1
ATOM 945 O O . VAL A 1 119 ? -10.502 4.179 20.908 1.00 97.25 119 VAL A O 1
ATOM 948 N N . ARG A 1 120 ? -8.926 2.662 21.468 1.00 97.00 120 ARG A N 1
ATOM 949 C CA . ARG A 1 120 ? -8.118 2.869 20.258 1.00 97.00 120 ARG A CA 1
ATOM 950 C C . ARG A 1 120 ? -8.860 2.455 18.993 1.00 97.00 120 ARG A C 1
ATOM 952 O O . ARG A 1 120 ? -8.827 3.200 18.022 1.00 97.00 120 ARG A O 1
ATOM 959 N N . ALA A 1 121 ? -9.617 1.356 19.011 1.00 97.50 121 ALA A N 1
ATOM 960 C CA . ALA A 1 121 ? -10.438 0.955 17.866 1.00 97.50 121 ALA A CA 1
ATOM 961 C C . ALA A 1 121 ? -11.411 2.064 17.422 1.00 97.50 121 ALA A C 1
ATOM 963 O O . ALA A 1 121 ? -11.506 2.354 16.231 1.00 97.50 121 ALA A O 1
ATOM 964 N N . ARG A 1 122 ? -12.080 2.738 18.372 1.00 97.25 122 ARG A N 1
ATOM 965 C CA . ARG A 1 122 ? -12.947 3.888 18.062 1.00 97.25 122 ARG A CA 1
ATOM 966 C C . ARG A 1 122 ? -12.169 5.079 17.510 1.00 97.25 122 ARG A C 1
ATOM 968 O O . ARG A 1 122 ? -12.661 5.716 16.588 1.00 97.25 122 ARG A O 1
ATOM 975 N N . ARG A 1 123 ? -10.967 5.365 18.026 1.00 97.25 123 ARG A N 1
ATOM 976 C CA . ARG A 1 123 ? -10.107 6.436 17.488 1.00 97.25 123 ARG A CA 1
ATOM 977 C C . ARG A 1 123 ? -9.711 6.174 16.036 1.00 97.25 123 ARG A C 1
ATOM 979 O O . ARG A 1 123 ? -9.745 7.099 15.234 1.00 97.25 123 ARG A O 1
ATOM 986 N N . VAL A 1 124 ? -9.372 4.929 15.693 1.00 98.06 124 VAL A N 1
ATOM 987 C CA . VAL A 1 124 ? -9.068 4.545 14.304 1.00 98.06 124 VAL A CA 1
ATOM 988 C C . VAL A 1 124 ? -10.293 4.738 13.408 1.00 98.06 124 VAL A C 1
ATOM 990 O O . VAL A 1 124 ? -10.178 5.362 12.358 1.00 98.06 124 VAL A O 1
ATOM 993 N N . GLU A 1 125 ? -11.472 4.260 13.821 1.00 96.94 125 GLU A N 1
ATOM 994 C CA . GLU A 1 125 ? -12.704 4.447 13.038 1.00 96.94 125 GLU A CA 1
ATOM 995 C C . GLU A 1 125 ? -13.069 5.927 12.863 1.00 96.94 125 GLU A C 1
ATOM 997 O O . GLU A 1 125 ? -13.415 6.341 11.760 1.00 96.94 125 GLU A O 1
ATOM 1002 N N . GLN A 1 126 ? -12.939 6.740 13.915 1.00 97.00 126 GLN A N 1
ATOM 1003 C CA . GLN A 1 126 ? -13.163 8.187 13.848 1.00 97.00 126 GLN A CA 1
ATOM 1004 C C . GLN A 1 126 ? -12.179 8.879 12.902 1.00 97.00 126 GLN A C 1
ATOM 1006 O O . GLN A 1 126 ? -12.594 9.727 12.120 1.00 97.00 126 GLN A O 1
ATOM 1011 N N . ALA A 1 127 ? -10.895 8.507 12.943 1.00 97.62 127 ALA A N 1
ATOM 1012 C CA . ALA A 1 127 ? -9.890 9.053 12.034 1.00 97.62 127 ALA A CA 1
ATOM 1013 C C . ALA A 1 127 ? -10.202 8.716 10.569 1.00 97.62 127 ALA A C 1
ATOM 1015 O O . ALA A 1 127 ? -10.005 9.552 9.694 1.00 97.62 127 ALA A O 1
ATOM 1016 N N . LEU A 1 128 ? -10.715 7.511 10.302 1.00 97.56 128 LEU A N 1
ATOM 1017 C CA . LEU A 1 128 ? -11.093 7.086 8.954 1.00 97.56 128 LEU A CA 1
ATOM 1018 C C . LEU A 1 128 ? -12.332 7.818 8.436 1.00 97.56 128 LEU A C 1
ATOM 1020 O O . LEU A 1 128 ? -12.350 8.245 7.286 1.00 97.56 128 LEU A O 1
ATOM 1024 N N . LEU A 1 129 ? -13.342 7.989 9.287 1.00 95.81 129 LEU A N 1
ATOM 1025 C CA . LEU A 1 129 ? -14.652 8.532 8.917 1.00 95.81 129 LEU A CA 1
ATOM 1026 C C . LEU A 1 129 ? -14.773 10.054 9.088 1.00 95.81 129 LEU A C 1
ATOM 1028 O O . LEU A 1 129 ? -15.876 10.580 8.965 1.00 95.81 129 LEU A O 1
ATOM 1032 N N . VAL A 1 130 ? -13.676 10.760 9.376 1.00 95.62 130 VAL A N 1
ATOM 1033 C CA . VAL A 1 130 ? -13.682 12.204 9.682 1.00 95.62 130 VAL A CA 1
ATOM 1034 C C . VAL A 1 130 ? -14.314 13.066 8.580 1.00 95.62 130 VAL A C 1
ATOM 1036 O O . VAL A 1 130 ? -14.938 14.079 8.878 1.00 95.62 130 VAL A O 1
ATOM 1039 N N . ASP A 1 131 ? -14.199 12.641 7.325 1.00 93.94 131 ASP A N 1
ATOM 1040 C CA . ASP A 1 131 ? -14.733 13.293 6.122 1.00 93.94 131 ASP A CA 1
ATOM 1041 C C . ASP A 1 131 ? -15.796 12.433 5.409 1.00 93.94 131 ASP A C 1
ATOM 1043 O O . ASP A 1 131 ? -16.220 12.751 4.303 1.00 93.94 131 ASP A O 1
ATOM 1047 N N . GLY A 1 132 ? -16.228 11.333 6.034 1.00 92.75 132 GLY A N 1
ATOM 1048 C CA . GLY A 1 132 ? -17.150 10.363 5.443 1.00 92.75 132 GLY A CA 1
ATOM 1049 C C . GLY A 1 132 ? -16.527 9.406 4.419 1.00 92.75 132 GLY A C 1
ATOM 1050 O O . GLY A 1 132 ? -17.201 8.454 4.034 1.00 92.75 132 GLY A O 1
ATOM 1051 N N . GLU A 1 133 ? -15.256 9.577 4.040 1.00 95.19 133 GLU A N 1
ATOM 1052 C CA . GLU A 1 133 ? -14.585 8.824 2.974 1.00 95.19 133 GLU A CA 1
ATOM 1053 C C . GLU A 1 133 ? -13.409 7.990 3.526 1.00 95.19 133 GLU A C 1
ATOM 1055 O O . GLU A 1 133 ? -12.250 8.420 3.516 1.00 95.19 133 GLU A O 1
ATOM 1060 N N . PRO A 1 134 ? -13.649 6.757 4.013 1.00 96.12 134 PRO A N 1
ATOM 1061 C CA . PRO A 1 134 ? -12.664 6.002 4.795 1.00 96.12 134 PRO A CA 1
ATOM 1062 C C . PRO A 1 134 ? -11.413 5.568 4.025 1.00 96.12 134 PRO A C 1
ATOM 1064 O O . PRO A 1 134 ? -10.418 5.206 4.648 1.00 96.12 134 PRO A O 1
ATOM 1067 N N . LEU A 1 135 ? -11.450 5.584 2.692 1.00 97.19 135 LEU A N 1
ATOM 1068 C CA . LEU A 1 135 ? -10.309 5.233 1.843 1.00 97.19 135 LEU A CA 1
ATOM 1069 C C . LEU A 1 135 ? -9.597 6.468 1.262 1.00 97.19 135 LEU A C 1
ATOM 1071 O O . LEU A 1 135 ? -8.554 6.337 0.622 1.00 97.19 135 LEU A O 1
ATOM 1075 N N . VAL A 1 136 ? -10.110 7.678 1.488 1.00 95.56 136 VAL A N 1
ATOM 1076 C CA . VAL A 1 136 ? -9.445 8.920 1.070 1.00 95.56 136 VAL A CA 1
ATOM 1077 C C . VAL A 1 136 ? -8.472 9.359 2.159 1.00 95.56 136 VAL A C 1
ATOM 1079 O O . VAL A 1 136 ? -8.811 9.332 3.339 1.00 95.56 136 VAL A O 1
ATOM 1082 N N . GLY A 1 137 ? -7.247 9.730 1.779 1.00 96.12 137 GLY A N 1
ATOM 1083 C CA . GLY A 1 137 ? -6.241 10.271 2.696 1.00 96.12 137 GLY A CA 1
ATOM 1084 C C . GLY A 1 137 ? -5.771 9.324 3.804 1.00 96.12 137 GLY A C 1
ATOM 1085 O O . GLY A 1 137 ? -5.406 9.777 4.889 1.00 96.12 137 GLY A O 1
ATOM 1086 N N . VAL A 1 138 ? -5.790 8.007 3.569 1.00 97.94 138 VAL A N 1
ATOM 1087 C CA . VAL A 1 138 ? -5.208 7.013 4.495 1.00 97.94 138 VAL A CA 1
ATOM 1088 C C . VAL A 1 138 ? -3.719 7.318 4.716 1.00 97.94 138 VAL A C 1
ATOM 1090 O O . VAL A 1 138 ? -3.232 7.335 5.853 1.00 97.94 138 VAL A O 1
ATOM 1093 N N . GLU A 1 139 ? -3.042 7.624 3.617 1.00 97.62 139 GLU A N 1
ATOM 1094 C CA . GLU A 1 139 ? -1.697 8.162 3.474 1.00 97.62 139 GLU A CA 1
ATOM 1095 C C . GLU A 1 139 ? -1.648 9.705 3.505 1.00 97.62 139 GLU A C 1
ATOM 1097 O O . GLU A 1 139 ? -2.635 10.375 3.169 1.00 97.62 139 GLU A O 1
ATOM 1102 N N . PRO A 1 140 ? -0.503 10.291 3.902 1.00 96.62 140 PRO A N 1
ATOM 1103 C CA . PRO A 1 140 ? -0.241 11.722 3.740 1.00 96.62 140 PRO A CA 1
ATOM 1104 C C . PRO A 1 140 ? -0.256 12.149 2.269 1.00 96.62 140 PRO A C 1
ATOM 1106 O O . PRO A 1 140 ? 0.176 11.382 1.410 1.00 96.62 140 PRO A O 1
ATOM 1109 N N . GLY A 1 141 ? -0.704 13.371 1.970 1.00 94.94 141 GLY A N 1
ATOM 1110 C CA . GLY A 1 141 ? -0.786 13.836 0.577 1.00 94.94 141 GLY A CA 1
ATOM 1111 C C . GLY A 1 141 ? 0.578 14.045 -0.086 1.00 94.94 141 GLY A C 1
ATOM 1112 O O . GLY A 1 141 ? 0.744 13.728 -1.261 1.00 94.94 141 GLY A O 1
ATOM 1113 N N . ASN A 1 142 ? 1.620 14.408 0.677 1.00 93.50 142 ASN A N 1
ATOM 1114 C CA . ASN A 1 142 ? 2.997 14.456 0.160 1.00 93.50 142 ASN A CA 1
ATOM 1115 C C . ASN A 1 142 ? 3.581 13.099 -0.272 1.00 93.50 142 ASN A C 1
ATOM 1117 O O . ASN A 1 142 ? 4.707 13.067 -0.762 1.00 93.50 142 ASN A O 1
ATOM 1121 N N . MET A 1 143 ? 2.849 11.989 -0.126 1.00 94.81 143 MET A N 1
ATOM 1122 C CA . MET A 1 143 ? 3.212 10.726 -0.770 1.00 94.81 143 MET A CA 1
ATOM 1123 C C . MET A 1 143 ? 3.178 10.821 -2.306 1.00 94.81 143 MET A C 1
ATOM 1125 O O . MET A 1 143 ? 3.920 10.101 -2.969 1.00 94.81 143 MET A O 1
ATOM 1129 N N . TRP A 1 144 ? 2.368 11.729 -2.857 1.00 93.81 144 TRP A N 1
ATOM 1130 C CA . TRP A 1 144 ? 2.126 11.888 -4.297 1.00 93.81 144 TRP A CA 1
ATOM 1131 C C . TRP A 1 144 ? 2.800 13.134 -4.889 1.00 93.81 144 TRP A C 1
ATOM 1133 O O . TRP A 1 144 ? 2.478 13.565 -5.988 1.00 93.81 144 TRP A O 1
ATOM 1143 N N . SER A 1 145 ? 3.782 13.717 -4.193 1.00 91.00 145 SER A N 1
ATOM 1144 C CA . SER A 1 145 ? 4.463 14.948 -4.632 1.00 91.00 145 SER A CA 1
ATOM 1145 C C . SER A 1 145 ? 5.298 14.804 -5.913 1.00 91.00 145 SER A C 1
ATOM 1147 O O . SER A 1 145 ? 5.776 15.806 -6.440 1.00 91.00 145 SER A O 1
ATOM 1149 N N . PHE A 1 146 ? 5.492 13.576 -6.401 1.00 88.31 146 PHE A N 1
ATOM 1150 C CA . PHE A 1 146 ? 6.169 13.286 -7.665 1.00 88.31 146 PHE A CA 1
ATOM 1151 C C . PHE A 1 146 ? 5.253 13.438 -8.891 1.00 88.31 146 PHE A C 1
ATOM 1153 O O . PHE A 1 146 ? 5.752 13.417 -10.016 1.00 88.31 146 PHE A O 1
ATOM 1160 N N . GLU A 1 147 ? 3.934 13.545 -8.700 1.00 87.75 147 GLU A N 1
ATOM 1161 C CA . GLU A 1 147 ? 2.984 13.749 -9.794 1.00 87.75 147 GLU A CA 1
ATOM 1162 C C . GLU A 1 147 ? 3.170 15.136 -10.433 1.00 87.75 147 GLU A C 1
ATOM 1164 O O . GLU A 1 147 ? 3.585 16.101 -9.790 1.00 87.75 147 GLU A O 1
ATOM 1169 N N . THR A 1 148 ? 2.883 15.251 -11.730 1.00 79.56 148 THR A N 1
ATOM 1170 C CA . THR A 1 148 ? 2.891 16.538 -12.437 1.00 79.56 148 THR A CA 1
ATOM 1171 C C . THR A 1 148 ? 1.699 17.375 -11.981 1.00 79.56 148 THR A C 1
ATOM 1173 O O . THR A 1 148 ? 0.582 17.078 -12.390 1.00 79.56 148 THR A O 1
ATOM 1176 N N . ASP A 1 149 ? 1.964 18.427 -11.201 1.00 79.69 149 ASP A N 1
ATOM 1177 C CA . ASP A 1 149 ? 0.991 19.374 -10.615 1.00 79.69 149 ASP A CA 1
ATOM 1178 C C . ASP A 1 149 ? 0.326 18.901 -9.302 1.00 79.69 149 ASP A C 1
ATOM 1180 O O . ASP A 1 149 ? -0.893 18.721 -9.240 1.00 79.69 149 ASP A O 1
ATOM 1184 N N . PRO A 1 150 ? 1.112 18.681 -8.226 1.00 79.81 150 PRO A N 1
ATOM 1185 C CA . PRO A 1 150 ? 0.543 18.328 -6.934 1.00 79.81 150 PRO A CA 1
ATOM 1186 C C . PRO A 1 150 ? -0.196 19.536 -6.350 1.00 79.81 150 PRO A C 1
ATOM 1188 O O . PRO A 1 150 ? 0.364 20.632 -6.279 1.00 79.81 150 PRO A O 1
ATOM 1191 N N . ASP A 1 151 ? -1.424 19.333 -5.866 1.00 81.62 151 ASP A N 1
ATOM 1192 C CA . ASP A 1 151 ? -2.146 20.368 -5.121 1.00 81.62 151 ASP A CA 1
ATOM 1193 C C . ASP A 1 151 ? -1.325 20.755 -3.876 1.00 81.62 151 ASP A C 1
ATOM 1195 O O . ASP A 1 151 ? -1.136 19.916 -2.983 1.00 81.62 151 ASP A O 1
ATOM 1199 N N . PRO A 1 152 ? -0.841 22.009 -3.765 1.00 80.19 152 PRO A N 1
ATOM 1200 C CA . PRO A 1 152 ? -0.041 22.434 -2.623 1.00 80.19 152 PRO A CA 1
ATOM 1201 C C . PRO A 1 152 ? -0.758 22.215 -1.287 1.00 80.19 152 PRO A C 1
ATOM 1203 O O . PRO A 1 152 ? -0.105 21.878 -0.301 1.00 80.19 152 PRO A O 1
ATOM 1206 N N . GLN A 1 153 ? -2.089 22.343 -1.249 1.00 79.69 153 GLN A N 1
ATOM 1207 C CA . GLN A 1 153 ? -2.868 22.116 -0.028 1.00 79.69 153 GLN A CA 1
ATOM 1208 C C . GLN A 1 153 ? -2.911 20.634 0.355 1.00 79.69 153 GLN A C 1
ATOM 1210 O O . GLN A 1 153 ? -2.942 20.307 1.543 1.00 79.69 153 GLN A O 1
ATOM 1215 N N . ASP A 1 154 ? -2.862 19.730 -0.626 1.00 85.31 154 ASP A N 1
ATOM 1216 C CA . ASP A 1 154 ? -2.809 18.294 -0.366 1.00 85.31 154 ASP A CA 1
ATOM 1217 C C . ASP A 1 154 ? -1.428 17.867 0.147 1.00 85.31 154 ASP A C 1
ATOM 1219 O O . ASP A 1 154 ? -1.335 16.999 1.014 1.00 85.31 154 ASP A O 1
ATOM 1223 N N . THR A 1 155 ? -0.344 18.522 -0.289 1.00 84.56 155 THR A N 1
ATOM 1224 C CA . THR A 1 155 ? 1.015 18.156 0.157 1.00 84.56 155 THR A CA 1
ATOM 1225 C C . THR A 1 155 ? 1.220 18.286 1.673 1.00 84.56 155 THR A C 1
ATOM 1227 O O . THR A 1 155 ? 1.962 17.501 2.264 1.00 84.56 155 THR A O 1
ATOM 1230 N N . GLU A 1 156 ? 0.521 19.204 2.342 1.00 89.38 156 GLU A N 1
ATOM 1231 C CA . GLU A 1 156 ? 0.599 19.367 3.801 1.00 89.38 156 GLU A CA 1
ATOM 1232 C C . GLU A 1 156 ? -0.391 18.476 4.570 1.00 89.38 156 GLU A C 1
ATOM 1234 O O . GLU A 1 156 ? -0.325 18.381 5.800 1.00 89.38 156 GLU A O 1
ATOM 1239 N N . ARG A 1 157 ? -1.304 17.786 3.874 1.00 94.50 157 ARG A N 1
ATOM 1240 C CA . ARG A 1 157 ? -2.345 16.979 4.512 1.00 94.50 157 ARG A CA 1
ATOM 1241 C C . ARG A 1 157 ? -1.737 15.762 5.226 1.00 94.50 157 ARG A C 1
ATOM 1243 O O . ARG A 1 157 ? -1.135 14.898 4.576 1.00 94.50 157 ARG A O 1
ATOM 1250 N N . PRO A 1 158 ? -1.957 15.603 6.547 1.00 95.44 158 PRO A N 1
ATOM 1251 C CA . PRO A 1 158 ? -1.519 14.415 7.264 1.00 95.44 158 PRO A CA 1
ATOM 1252 C C . PRO A 1 158 ? -2.324 13.183 6.835 1.00 95.44 158 PRO A C 1
ATOM 1254 O O . PRO A 1 158 ? -3.502 13.269 6.485 1.00 95.44 158 PRO A O 1
ATOM 1257 N N . GLY A 1 159 ? -1.701 12.010 6.925 1.00 97.31 159 GLY A N 1
ATOM 1258 C CA . GLY A 1 159 ? -2.398 10.746 6.720 1.00 97.31 159 GLY A CA 1
ATOM 1259 C C . GLY A 1 159 ? -3.320 10.415 7.893 1.00 97.31 159 GLY A C 1
ATOM 1260 O O . GLY A 1 159 ? -2.976 10.607 9.068 1.00 97.31 159 GLY A O 1
ATOM 1261 N N . LYS A 1 160 ? -4.490 9.852 7.589 1.00 98.00 160 LYS A N 1
ATOM 1262 C CA . LYS A 1 160 ? -5.420 9.347 8.609 1.00 98.00 160 LYS A CA 1
ATOM 1263 C C . LYS A 1 160 ? -4.791 8.212 9.411 1.00 98.00 160 LYS A C 1
ATOM 1265 O O . LYS A 1 160 ? -4.925 8.186 10.635 1.00 98.00 160 LYS A O 1
ATOM 1270 N N . LEU A 1 161 ? -4.084 7.296 8.738 1.00 98.31 161 LEU A N 1
ATOM 1271 C CA . LEU A 1 161 ? -3.477 6.117 9.366 1.00 98.31 161 LEU A CA 1
ATOM 1272 C C . LEU A 1 161 ? -1.961 6.031 9.232 1.00 98.31 161 LEU A C 1
ATOM 1274 O O . LEU A 1 161 ? -1.339 5.321 10.024 1.00 98.31 161 LEU A O 1
ATOM 1278 N N . LEU A 1 162 ? -1.367 6.706 8.250 1.00 98.00 162 LEU A N 1
ATOM 1279 C CA . LEU A 1 162 ? 0.046 6.544 7.926 1.00 98.00 162 LEU A CA 1
ATOM 1280 C C . LEU A 1 162 ? 0.833 7.841 8.108 1.00 98.00 162 LEU A C 1
ATOM 1282 O O . LEU A 1 162 ? 0.313 8.938 7.930 1.00 98.00 162 LEU A O 1
ATOM 1286 N N . ASN A 1 163 ? 2.119 7.684 8.408 1.00 95.56 163 ASN A N 1
ATOM 1287 C CA . ASN A 1 163 ? 3.126 8.732 8.351 1.00 95.56 163 ASN A CA 1
ATOM 1288 C C . ASN A 1 163 ? 4.134 8.409 7.248 1.00 95.56 163 ASN A C 1
ATOM 1290 O O . ASN A 1 163 ? 4.526 7.249 7.086 1.00 95.56 163 ASN A O 1
ATOM 1294 N N . LEU A 1 164 ? 4.615 9.441 6.559 1.00 94.44 164 LEU A N 1
ATOM 1295 C CA . LEU A 1 164 ? 5.652 9.299 5.547 1.00 94.44 164 LEU A CA 1
ATOM 1296 C C . LEU A 1 164 ? 7.048 9.300 6.186 1.00 94.44 164 LEU A C 1
ATOM 1298 O O . LEU A 1 164 ? 7.305 9.939 7.214 1.00 94.44 164 LEU A O 1
ATOM 1302 N N . ARG A 1 165 ? 7.962 8.553 5.581 1.00 92.81 165 ARG A N 1
ATOM 1303 C CA . ARG A 1 165 ? 9.407 8.618 5.802 1.00 92.81 165 ARG A CA 1
ATOM 1304 C C . ARG A 1 165 ? 10.045 8.837 4.442 1.00 92.81 165 ARG A C 1
ATOM 1306 O O . ARG A 1 165 ? 9.735 8.068 3.545 1.00 92.81 165 ARG A O 1
ATOM 1313 N N . ALA A 1 166 ? 10.880 9.857 4.304 1.00 91.62 166 ALA A N 1
ATOM 1314 C CA . ALA A 1 166 ? 11.615 10.170 3.078 1.00 91.62 166 ALA A CA 1
ATOM 1315 C C . ALA A 1 166 ? 13.105 9.838 3.239 1.00 91.62 166 ALA A C 1
ATOM 1317 O O . ALA A 1 166 ? 13.549 9.586 4.366 1.00 91.62 166 ALA A O 1
ATOM 1318 N N . ASN A 1 167 ? 13.866 9.879 2.142 1.00 91.00 167 ASN A N 1
ATOM 1319 C CA . ASN A 1 167 ? 15.292 9.549 2.104 1.00 91.00 167 ASN A CA 1
ATOM 1320 C C . ASN A 1 167 ? 15.593 8.130 2.617 1.00 91.00 167 ASN A C 1
ATOM 1322 O O . ASN A 1 167 ? 16.599 7.893 3.289 1.00 91.00 167 ASN A O 1
ATOM 1326 N N . VAL A 1 168 ? 14.689 7.182 2.358 1.00 92.31 168 VAL A N 1
ATOM 1327 C CA . VAL A 1 168 ? 14.859 5.776 2.724 1.00 92.31 168 VAL A CA 1
ATOM 1328 C C . VAL A 1 168 ? 15.601 5.060 1.602 1.00 92.31 168 VAL A C 1
ATOM 1330 O O . VAL A 1 168 ? 15.169 5.076 0.451 1.00 92.31 168 VAL A O 1
ATOM 1333 N N . ALA A 1 169 ? 16.706 4.397 1.945 1.00 89.62 169 ALA A N 1
ATOM 1334 C CA . ALA A 1 169 ? 17.493 3.637 0.978 1.00 89.62 169 ALA A CA 1
ATOM 1335 C C . ALA A 1 169 ? 16.661 2.525 0.287 1.00 89.62 169 ALA A C 1
ATOM 1337 O O . ALA A 1 169 ? 15.784 1.943 0.935 1.00 89.62 169 ALA A O 1
ATOM 1338 N N . PRO A 1 170 ? 16.958 2.178 -0.983 1.00 86.12 170 PRO A N 1
ATOM 1339 C CA . PRO A 1 170 ? 16.170 1.262 -1.815 1.00 86.12 170 PRO A CA 1
ATOM 1340 C C . PRO A 1 170 ? 15.712 -0.034 -1.151 1.00 86.12 170 PRO A C 1
ATOM 1342 O O . PRO A 1 170 ? 14.538 -0.369 -1.236 1.00 86.12 170 PRO A O 1
ATOM 1345 N N . GLU A 1 171 ? 16.605 -0.713 -0.431 1.00 90.69 171 GLU A N 1
ATOM 1346 C CA . GLU A 1 171 ? 16.352 -2.023 0.188 1.00 90.69 171 GLU A CA 1
ATOM 1347 C C . GLU A 1 171 ? 15.943 -1.939 1.667 1.00 90.69 171 GLU A C 1
ATOM 1349 O O . GLU A 1 171 ? 15.715 -2.957 2.324 1.00 90.69 171 GLU A O 1
ATOM 1354 N N . ASN A 1 172 ? 15.844 -0.729 2.222 1.00 93.25 172 ASN A N 1
ATOM 1355 C CA . ASN A 1 172 ? 15.577 -0.537 3.639 1.00 93.25 172 ASN A CA 1
ATOM 1356 C C . ASN A 1 172 ? 14.072 -0.491 3.927 1.00 93.25 172 ASN A C 1
ATOM 1358 O O . ASN A 1 172 ? 13.471 0.569 4.118 1.00 93.25 172 ASN A O 1
ATOM 1362 N N . PHE A 1 173 ? 13.456 -1.668 3.937 1.00 95.38 173 PHE A N 1
ATOM 1363 C CA . PHE A 1 173 ? 12.033 -1.830 4.201 1.00 95.38 173 PHE A CA 1
ATOM 1364 C C . PHE A 1 173 ? 11.766 -2.373 5.602 1.00 95.38 173 PHE A C 1
ATOM 1366 O O . PHE A 1 173 ? 12.427 -3.294 6.082 1.00 95.38 173 PHE A O 1
ATOM 1373 N N . VAL A 1 174 ? 10.706 -1.870 6.230 1.00 97.50 174 VAL A N 1
ATOM 1374 C CA . VAL A 1 174 ? 10.146 -2.446 7.453 1.00 97.50 174 VAL A CA 1
ATOM 1375 C C . VAL A 1 174 ? 8.826 -3.125 7.099 1.00 97.50 174 VAL A C 1
ATOM 1377 O O . VAL A 1 174 ? 8.008 -2.511 6.413 1.00 97.50 174 VAL A O 1
ATOM 1380 N N . PRO A 1 175 ? 8.563 -4.367 7.548 1.00 98.50 175 PRO A N 1
ATOM 1381 C CA . PRO A 1 175 ? 7.311 -5.039 7.217 1.00 98.50 175 PRO A CA 1
ATOM 1382 C C . PRO A 1 175 ? 6.087 -4.175 7.568 1.00 98.50 175 PRO A C 1
ATOM 1384 O O . PRO A 1 175 ? 6.051 -3.508 8.610 1.00 98.50 175 PRO A O 1
ATOM 1387 N N . GLY A 1 176 ? 5.109 -4.146 6.665 1.00 98.44 176 GLY A N 1
ATOM 1388 C CA . GLY A 1 176 ? 3.948 -3.257 6.702 1.00 98.44 176 GLY A CA 1
ATOM 1389 C C . GLY A 1 176 ? 4.193 -1.851 6.140 1.00 98.44 176 GLY A C 1
ATOM 1390 O O . GLY A 1 176 ? 3.297 -1.018 6.237 1.00 98.44 176 GLY A O 1
ATOM 1391 N N . ASP A 1 177 ? 5.377 -1.555 5.593 1.00 98.38 177 ASP A N 1
ATOM 1392 C CA . ASP A 1 177 ? 5.577 -0.338 4.802 1.00 98.38 177 ASP A CA 1
ATOM 1393 C C . ASP A 1 177 ? 4.822 -0.430 3.479 1.00 98.38 177 ASP A C 1
ATOM 1395 O O . ASP A 1 177 ? 4.938 -1.425 2.765 1.00 98.38 177 ASP A O 1
ATOM 1399 N N . TRP A 1 178 ? 4.141 0.654 3.131 1.00 98.56 178 TRP A N 1
ATOM 1400 C CA . TRP A 1 178 ? 3.680 0.936 1.784 1.00 98.56 178 TRP A CA 1
ATOM 1401 C C . TRP A 1 178 ? 4.766 1.708 1.027 1.00 98.56 178 TRP A C 1
ATOM 1403 O O . TRP A 1 178 ? 5.275 2.734 1.490 1.00 98.56 178 TRP A O 1
ATOM 1413 N N . THR A 1 179 ? 5.138 1.182 -0.135 1.00 97.56 179 THR A N 1
ATOM 1414 C CA . THR A 1 179 ? 6.068 1.774 -1.091 1.00 97.56 179 THR A CA 1
ATOM 1415 C C . THR A 1 179 ? 5.454 1.913 -2.488 1.00 97.56 179 THR A C 1
ATOM 1417 O O . THR A 1 179 ? 4.428 1.300 -2.791 1.00 97.56 179 THR A O 1
ATOM 1420 N N . TYR A 1 180 ? 6.099 2.708 -3.339 1.00 98.06 180 TYR A N 1
ATOM 1421 C CA . TYR A 1 180 ? 5.687 2.927 -4.717 1.00 98.06 180 TYR A CA 1
ATOM 1422 C C . TYR A 1 180 ? 6.876 2.768 -5.668 1.00 98.06 180 TYR A C 1
ATOM 1424 O O . TYR A 1 180 ? 7.950 3.332 -5.433 1.00 98.06 180 TYR A O 1
ATOM 1432 N N . LEU A 1 181 ? 6.665 1.995 -6.731 1.00 98.12 181 LEU A N 1
ATOM 1433 C CA . LEU A 1 181 ? 7.582 1.851 -7.855 1.00 98.12 181 LEU A CA 1
ATOM 1434 C C . LEU A 1 181 ? 7.006 2.614 -9.049 1.00 98.12 181 LEU A C 1
ATOM 1436 O O . LEU A 1 181 ? 5.970 2.222 -9.580 1.00 98.12 181 LEU A O 1
ATOM 1440 N N . LEU A 1 182 ? 7.652 3.701 -9.455 1.00 97.44 182 LEU A N 1
ATOM 1441 C CA . LEU A 1 182 ? 7.197 4.564 -10.540 1.00 97.44 182 LEU A CA 1
ATOM 1442 C C . LEU A 1 182 ? 7.476 3.925 -11.902 1.00 97.44 182 LEU A C 1
ATOM 1444 O O . LEU A 1 182 ? 8.606 3.536 -12.185 1.00 97.44 182 LEU A O 1
ATOM 1448 N N . ASN A 1 183 ? 6.481 3.878 -12.786 1.00 97.25 183 ASN A N 1
ATOM 1449 C CA . ASN A 1 183 ? 6.747 3.528 -14.172 1.00 97.25 183 ASN A CA 1
ATOM 1450 C C . ASN A 1 183 ? 7.309 4.746 -14.919 1.00 97.25 183 ASN A C 1
ATOM 1452 O O . ASN A 1 183 ? 6.597 5.711 -15.181 1.00 97.25 183 ASN A O 1
ATOM 1456 N N . THR A 1 184 ? 8.591 4.695 -15.272 1.00 95.12 184 THR A N 1
ATOM 1457 C CA . THR A 1 184 ? 9.286 5.776 -15.989 1.00 95.12 184 THR A CA 1
ATOM 1458 C C . THR A 1 184 ? 9.287 5.600 -17.511 1.00 95.12 184 THR A C 1
ATOM 1460 O O . THR A 1 184 ? 9.823 6.444 -18.229 1.00 95.12 184 THR A O 1
ATOM 1463 N N . ASP A 1 185 ? 8.708 4.515 -18.035 1.00 95.81 185 ASP A N 1
ATOM 1464 C CA . ASP A 1 185 ? 8.626 4.281 -19.476 1.00 95.81 185 ASP A CA 1
ATOM 1465 C C . ASP A 1 185 ? 7.514 5.117 -20.122 1.00 95.81 185 ASP A C 1
ATOM 1467 O O . ASP A 1 185 ? 6.342 4.961 -19.791 1.00 95.81 185 ASP A O 1
ATOM 1471 N N . ALA A 1 186 ? 7.883 5.947 -21.105 1.00 92.88 186 ALA A N 1
ATOM 1472 C CA . ALA A 1 186 ? 7.027 6.965 -21.718 1.00 92.88 186 ALA A CA 1
ATOM 1473 C C . ALA A 1 186 ? 5.776 6.429 -22.443 1.00 92.88 186 ALA A C 1
ATOM 1475 O O . ALA A 1 186 ? 4.822 7.187 -22.624 1.00 92.88 186 ALA A O 1
ATOM 1476 N N . ALA A 1 187 ? 5.758 5.157 -22.848 1.00 91.31 187 ALA A N 1
ATOM 1477 C CA . ALA A 1 187 ? 4.605 4.556 -23.513 1.00 91.31 187 ALA A CA 1
ATOM 1478 C C . ALA A 1 187 ? 3.655 3.890 -22.511 1.00 91.31 187 ALA A C 1
ATOM 1480 O O . ALA A 1 187 ? 2.444 4.099 -22.560 1.00 91.31 187 ALA A O 1
ATOM 1481 N N . SER A 1 188 ? 4.195 3.081 -21.600 1.00 95.06 188 SER A N 1
ATOM 1482 C CA . SER A 1 188 ? 3.381 2.276 -20.689 1.00 95.06 188 SER A CA 1
ATOM 1483 C C . SER A 1 188 ? 2.843 3.056 -19.488 1.00 95.06 188 SER A C 1
ATOM 1485 O O . SER A 1 188 ? 1.773 2.697 -19.004 1.00 95.06 188 SER A O 1
ATOM 1487 N N . TRP A 1 189 ? 3.493 4.145 -19.052 1.00 92.69 189 TRP A N 1
ATOM 1488 C CA . TRP A 1 189 ? 3.019 4.932 -17.899 1.00 92.69 189 TRP A CA 1
ATOM 1489 C C . TRP A 1 189 ? 1.667 5.618 -18.130 1.00 92.69 189 TRP A C 1
ATOM 1491 O O . TRP A 1 189 ? 0.951 5.887 -17.176 1.00 92.69 189 TRP A O 1
ATOM 1501 N N . GLN A 1 190 ? 1.298 5.889 -19.387 1.00 91.06 190 GLN A N 1
ATOM 1502 C CA . GLN A 1 190 ? 0.013 6.513 -19.734 1.00 91.06 190 GLN A CA 1
ATOM 1503 C C . GLN A 1 190 ? -1.151 5.521 -19.705 1.00 91.06 190 GLN A C 1
ATOM 1505 O O . GLN A 1 190 ? -2.314 5.918 -19.810 1.00 91.06 190 GLN A O 1
ATOM 1510 N N . LYS A 1 191 ? -0.860 4.218 -19.628 1.00 92.94 191 LYS A N 1
ATOM 1511 C CA . LYS A 1 191 ? -1.897 3.199 -19.572 1.00 92.94 191 LYS A CA 1
ATOM 1512 C C . LYS A 1 191 ? -2.458 3.160 -18.155 1.00 92.94 191 LYS A C 1
ATOM 1514 O O . LYS A 1 191 ? -1.732 2.852 -17.217 1.00 92.94 191 LYS A O 1
ATOM 1519 N N . THR A 1 192 ? -3.763 3.398 -18.032 1.00 92.50 192 THR A N 1
ATOM 1520 C CA . THR A 1 192 ? -4.459 3.391 -16.743 1.00 92.50 192 THR A CA 1
ATOM 1521 C C . THR A 1 192 ? -4.168 2.121 -15.949 1.00 92.50 192 THR A C 1
ATOM 1523 O O . THR A 1 192 ? -4.405 1.011 -16.436 1.00 92.50 192 THR A O 1
ATOM 1526 N N . GLY A 1 193 ? -3.669 2.293 -14.726 1.00 92.44 193 GLY A N 1
ATOM 1527 C CA . GLY A 1 193 ? -3.279 1.208 -13.830 1.00 92.44 193 GLY A CA 1
ATOM 1528 C C . GLY A 1 193 ? -1.824 0.739 -13.965 1.00 92.44 193 GLY A C 1
ATOM 1529 O O . GLY A 1 193 ? -1.422 -0.182 -13.256 1.00 92.44 193 GLY A O 1
ATOM 1530 N N . TYR A 1 194 ? -1.041 1.347 -14.856 1.00 95.06 194 TYR A N 1
ATOM 1531 C CA . TYR A 1 194 ? 0.373 1.043 -15.091 1.00 95.06 194 TYR A CA 1
ATOM 1532 C C . TYR A 1 194 ? 1.266 2.286 -14.951 1.00 95.06 194 TYR A C 1
ATOM 1534 O O . TYR A 1 194 ? 2.401 2.300 -15.423 1.00 95.06 194 TYR A O 1
ATOM 1542 N N . GLU A 1 195 ? 0.781 3.321 -14.263 1.00 95.50 195 GLU A N 1
ATOM 1543 C CA . GLU A 1 195 ? 1.536 4.520 -13.876 1.00 95.50 195 GLU A CA 1
ATOM 1544 C C . GLU A 1 195 ? 2.659 4.174 -12.877 1.00 95.50 195 GLU A C 1
ATOM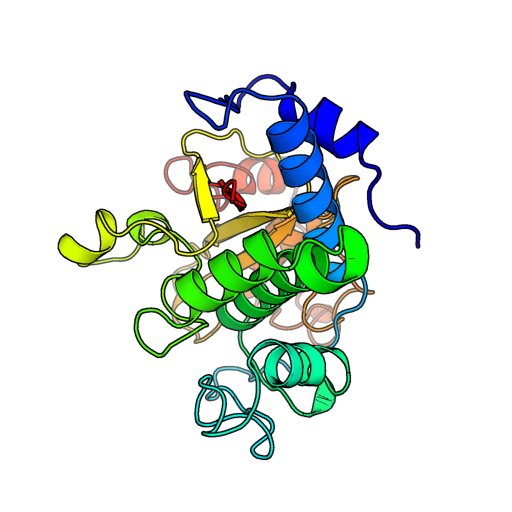 1546 O O . GLU A 1 195 ? 3.669 4.868 -12.753 1.00 95.50 195 GLU A O 1
ATOM 1551 N N . GLY A 1 196 ? 2.483 3.074 -12.149 1.00 96.62 196 GLY A N 1
ATOM 1552 C CA . GLY A 1 196 ? 3.417 2.538 -11.174 1.00 96.62 196 GLY A CA 1
ATOM 1553 C C . GLY A 1 196 ? 2.758 1.461 -10.318 1.00 96.62 196 GLY A C 1
ATOM 1554 O O . GLY A 1 196 ? 1.576 1.149 -10.463 1.00 96.62 196 GLY A O 1
ATOM 1555 N N . SER A 1 197 ? 3.532 0.860 -9.421 1.00 97.44 197 SER A N 1
ATOM 1556 C CA . SER A 1 197 ? 3.057 -0.189 -8.523 1.00 97.44 197 SER A CA 1
ATOM 1557 C C . SER A 1 197 ? 3.074 0.292 -7.082 1.00 97.44 197 SER A C 1
ATOM 1559 O O . SER A 1 197 ? 4.136 0.510 -6.501 1.00 97.44 197 SER A O 1
ATOM 1561 N N . ASN A 1 198 ? 1.892 0.348 -6.471 1.00 98.38 198 ASN A N 1
ATOM 1562 C CA . ASN A 1 198 ? 1.764 0.333 -5.018 1.00 98.38 198 ASN A CA 1
ATOM 1563 C C . ASN A 1 198 ? 2.132 -1.059 -4.497 1.00 98.38 198 ASN A C 1
ATOM 1565 O O . ASN A 1 198 ? 1.762 -2.055 -5.119 1.00 98.38 198 ASN A O 1
ATOM 1569 N N . ALA A 1 199 ? 2.869 -1.137 -3.391 1.00 98.38 199 ALA A N 1
ATOM 1570 C CA . ALA A 1 199 ? 3.239 -2.409 -2.779 1.00 98.38 199 ALA A CA 1
ATOM 1571 C C . ALA A 1 199 ? 3.415 -2.283 -1.259 1.00 98.38 199 ALA A C 1
ATOM 1573 O O . ALA A 1 199 ? 3.872 -1.262 -0.748 1.00 98.38 199 ALA A O 1
ATOM 1574 N N . ILE A 1 200 ? 3.100 -3.356 -0.546 1.00 98.69 200 ILE A N 1
ATOM 1575 C CA . ILE A 1 200 ? 3.283 -3.570 0.882 1.00 98.69 200 ILE A CA 1
ATOM 1576 C C . ILE A 1 200 ? 4.426 -4.559 1.063 1.00 98.69 200 ILE A C 1
ATOM 1578 O O . ILE A 1 200 ? 4.384 -5.693 0.578 1.00 98.69 200 ILE A O 1
ATOM 1582 N N . TYR A 1 201 ? 5.450 -4.147 1.803 1.00 98.56 201 TYR A N 1
ATOM 1583 C CA . TYR A 1 201 ? 6.530 -5.049 2.175 1.00 98.56 201 TYR A CA 1
ATOM 1584 C C . TYR A 1 201 ? 6.073 -6.013 3.277 1.00 98.56 201 TYR A C 1
ATOM 1586 O O . TYR A 1 201 ? 5.621 -5.598 4.344 1.00 98.56 201 TYR A O 1
ATOM 1594 N N . MET A 1 202 ? 6.227 -7.314 3.048 1.00 98.50 202 MET A N 1
ATOM 1595 C CA . MET A 1 202 ? 5.768 -8.393 3.930 1.00 98.50 202 MET A CA 1
ATOM 1596 C C . MET A 1 202 ? 6.883 -9.006 4.793 1.00 98.50 202 MET A C 1
ATOM 1598 O O . MET A 1 202 ? 6.633 -9.943 5.553 1.00 98.50 202 MET A O 1
ATOM 1602 N N . GLY A 1 203 ? 8.111 -8.486 4.711 1.00 97.25 203 GLY A N 1
ATOM 1603 C CA . GLY A 1 203 ? 9.285 -9.093 5.346 1.00 97.25 203 GLY A CA 1
ATOM 1604 C C . GLY A 1 203 ? 9.904 -10.206 4.503 1.00 97.25 203 GLY A C 1
ATOM 1605 O O . GLY A 1 203 ? 9.311 -10.673 3.532 1.00 97.25 203 GLY A O 1
ATOM 1606 N N . ARG A 1 204 ? 11.105 -10.651 4.881 1.00 95.62 204 ARG A N 1
ATOM 1607 C CA . ARG A 1 204 ? 11.848 -11.737 4.206 1.00 95.62 204 ARG A CA 1
ATOM 1608 C C . ARG A 1 204 ? 11.984 -11.552 2.685 1.00 95.62 204 ARG A C 1
ATOM 1610 O O . ARG A 1 204 ? 11.848 -12.524 1.946 1.00 95.62 204 ARG A O 1
ATOM 1617 N N . ASN A 1 205 ? 12.229 -10.322 2.221 1.00 96.69 205 ASN A N 1
ATOM 1618 C CA . ASN A 1 205 ? 12.288 -9.993 0.790 1.00 96.69 205 ASN A CA 1
ATOM 1619 C C . ASN A 1 205 ? 11.004 -10.395 0.034 1.00 96.69 205 ASN A C 1
ATOM 1621 O O . ASN A 1 205 ? 11.076 -10.962 -1.051 1.00 96.69 205 ASN A O 1
ATOM 1625 N N . ARG A 1 206 ? 9.826 -10.160 0.624 1.00 97.75 206 ARG A N 1
ATOM 1626 C CA . ARG A 1 206 ? 8.525 -10.388 -0.019 1.00 97.75 206 ARG A CA 1
ATOM 1627 C C . ARG A 1 206 ? 7.713 -9.101 -0.048 1.00 97.75 206 ARG A C 1
ATOM 1629 O O . ARG A 1 206 ? 7.653 -8.383 0.945 1.00 97.75 206 ARG A O 1
ATOM 1636 N N . PHE A 1 207 ? 7.051 -8.869 -1.165 1.00 98.44 207 PHE A N 1
ATOM 1637 C CA . PHE A 1 207 ? 6.031 -7.862 -1.403 1.00 98.44 207 PHE A CA 1
ATOM 1638 C C . PHE A 1 207 ? 4.735 -8.565 -1.754 1.00 98.44 207 PHE A C 1
ATOM 1640 O O . PHE A 1 207 ? 4.758 -9.693 -2.254 1.00 98.44 207 PHE A O 1
ATOM 1647 N N . ASP A 1 208 ? 3.624 -7.910 -1.452 1.00 97.75 208 ASP A N 1
ATOM 1648 C CA . ASP A 1 208 ? 2.308 -8.440 -1.769 1.00 97.75 208 ASP A CA 1
ATOM 1649 C C . ASP A 1 208 ? 2.124 -8.715 -3.273 1.00 97.75 208 ASP A C 1
ATOM 1651 O O . ASP A 1 208 ? 2.846 -8.207 -4.143 1.00 97.75 208 ASP A O 1
ATOM 1655 N N . ASP A 1 209 ? 1.116 -9.532 -3.538 1.00 97.50 209 ASP A N 1
ATOM 1656 C CA . ASP A 1 209 ? 0.534 -9.748 -4.849 1.00 97.50 209 ASP A CA 1
ATOM 1657 C C . ASP A 1 209 ? -0.989 -9.658 -4.706 1.00 97.50 209 ASP A C 1
ATOM 1659 O O . ASP A 1 209 ? -1.655 -10.623 -4.324 1.00 97.50 209 ASP A O 1
ATOM 1663 N N . TYR A 1 210 ? -1.535 -8.465 -4.958 1.00 97.88 210 TYR A N 1
ATOM 1664 C CA . TYR A 1 210 ? -2.968 -8.185 -4.829 1.00 97.88 210 TYR A CA 1
ATOM 1665 C C . TYR A 1 210 ? -3.865 -9.103 -5.671 1.00 97.88 210 TYR A C 1
ATOM 1667 O O . TYR A 1 210 ? -5.016 -9.328 -5.288 1.00 97.88 210 TYR A O 1
ATOM 1675 N N . TYR A 1 211 ? -3.362 -9.613 -6.799 1.00 97.06 211 TYR A N 1
ATOM 1676 C CA . TYR A 1 211 ? -4.157 -10.296 -7.828 1.00 97.06 211 TYR A CA 1
ATOM 1677 C C . TYR A 1 211 ? -3.773 -11.767 -8.013 1.00 97.06 211 TYR A C 1
ATOM 1679 O O . TYR A 1 211 ? -4.326 -12.434 -8.884 1.00 97.06 211 TYR A O 1
ATOM 1687 N N . ASN A 1 212 ? -2.841 -12.267 -7.198 1.00 95.94 212 ASN A N 1
ATOM 1688 C CA . ASN A 1 212 ? -2.301 -13.621 -7.276 1.00 95.94 212 ASN A CA 1
ATOM 1689 C C . ASN A 1 212 ? -1.755 -14.001 -8.669 1.00 95.94 212 ASN A C 1
ATOM 1691 O O . ASN A 1 212 ? -1.939 -15.126 -9.140 1.00 95.94 212 ASN A O 1
ATOM 1695 N N . ASP A 1 213 ? -1.094 -13.065 -9.346 1.00 93.25 213 ASP A N 1
ATOM 1696 C CA . ASP A 1 213 ? -0.463 -13.306 -10.649 1.00 93.25 213 ASP A CA 1
ATOM 1697 C C . ASP A 1 213 ? 0.925 -13.979 -10.510 1.00 93.25 213 ASP A C 1
ATOM 1699 O O . ASP A 1 213 ? 1.528 -14.404 -11.498 1.00 93.25 213 ASP A O 1
ATOM 1703 N N . HIS A 1 214 ? 1.424 -14.119 -9.274 1.00 93.12 214 HIS A N 1
ATOM 1704 C CA . HIS A 1 214 ? 2.698 -14.738 -8.910 1.00 93.12 214 HIS A CA 1
ATOM 1705 C C . HIS A 1 214 ? 2.663 -15.359 -7.492 1.00 93.12 214 HIS A C 1
ATOM 1707 O O . HIS A 1 214 ? 3.449 -15.012 -6.608 1.00 93.12 214 HIS A O 1
ATOM 1713 N N . ASP A 1 215 ? 1.751 -16.311 -7.272 1.00 92.62 215 ASP A N 1
ATOM 1714 C CA . ASP A 1 215 ? 1.683 -17.147 -6.053 1.00 92.62 215 ASP A CA 1
ATOM 1715 C C . ASP A 1 215 ? 1.764 -16.333 -4.742 1.00 92.62 215 ASP A C 1
ATOM 1717 O O . ASP A 1 215 ? 2.575 -16.584 -3.843 1.00 92.62 215 ASP A O 1
ATOM 1721 N N . HIS A 1 216 ? 0.916 -15.306 -4.653 1.00 95.00 216 HIS A N 1
ATOM 1722 C CA . HIS A 1 216 ? 0.718 -14.430 -3.496 1.00 95.00 216 HIS A CA 1
ATOM 1723 C C . HIS A 1 216 ? 1.919 -13.583 -3.033 1.00 95.00 216 HIS A C 1
ATOM 1725 O O . HIS A 1 216 ? 1.810 -12.903 -2.007 1.00 95.00 216 HIS A O 1
ATOM 1731 N N . SER A 1 217 ? 3.068 -13.587 -3.717 1.00 96.75 217 SER A N 1
ATOM 1732 C CA . SER A 1 217 ? 4.140 -12.636 -3.393 1.00 96.75 217 SER A CA 1
ATOM 1733 C C . SER A 1 217 ? 5.203 -12.492 -4.468 1.00 96.75 217 SER A C 1
ATOM 1735 O O . SER A 1 217 ? 5.575 -13.457 -5.127 1.00 96.75 217 SER A O 1
ATOM 1737 N N . TYR A 1 218 ? 5.804 -11.307 -4.522 1.00 97.62 218 TYR A N 1
ATOM 1738 C CA . TYR A 1 218 ? 7.000 -11.027 -5.314 1.00 97.62 218 TYR A CA 1
ATOM 1739 C C . TYR A 1 218 ? 8.190 -10.729 -4.404 1.00 97.62 218 TYR A C 1
ATOM 1741 O O . TYR A 1 218 ? 8.038 -10.151 -3.334 1.00 97.62 218 TYR A O 1
ATOM 1749 N N . THR A 1 219 ? 9.400 -11.065 -4.831 1.00 97.62 219 THR A N 1
ATOM 1750 C CA . THR A 1 219 ? 10.624 -10.505 -4.234 1.00 97.62 219 THR A CA 1
ATOM 1751 C C . THR A 1 219 ? 10.854 -9.059 -4.672 1.00 97.62 219 THR A C 1
ATOM 1753 O O . THR A 1 219 ? 10.230 -8.599 -5.627 1.00 97.62 219 THR A O 1
ATOM 1756 N N . TYR A 1 220 ? 11.773 -8.335 -4.020 1.00 97.56 220 TYR A N 1
ATOM 1757 C CA . TYR A 1 220 ? 12.119 -6.967 -4.429 1.00 97.56 220 TYR A CA 1
ATOM 1758 C C . TYR A 1 220 ? 12.566 -6.896 -5.896 1.00 97.56 220 TYR A C 1
ATOM 1760 O O . TYR A 1 220 ? 11.994 -6.158 -6.694 1.00 97.56 220 TYR A O 1
ATOM 1768 N N . ALA A 1 221 ? 13.511 -7.760 -6.271 1.00 97.31 221 ALA A N 1
ATOM 1769 C CA . ALA A 1 221 ? 13.967 -7.951 -7.645 1.00 97.31 221 ALA A CA 1
ATOM 1770 C C . ALA A 1 221 ? 12.803 -8.209 -8.616 1.00 97.31 221 ALA A C 1
ATOM 1772 O O . ALA A 1 221 ? 12.734 -7.619 -9.690 1.00 97.31 221 ALA A O 1
ATOM 1773 N N . GLN A 1 222 ? 11.852 -9.057 -8.227 1.00 97.19 222 GLN A N 1
ATOM 1774 C CA . GLN A 1 222 ? 10.694 -9.347 -9.065 1.00 97.19 222 GLN A CA 1
ATOM 1775 C C . GLN A 1 222 ? 9.718 -8.173 -9.163 1.00 97.19 222 GLN A C 1
ATOM 1777 O O . GLN A 1 222 ? 9.096 -8.050 -10.211 1.00 97.19 222 GLN A O 1
ATOM 1782 N N . LYS A 1 223 ? 9.575 -7.313 -8.145 1.00 97.62 223 LYS A N 1
ATOM 1783 C CA . LYS A 1 223 ? 8.784 -6.073 -8.253 1.00 97.62 223 LYS A CA 1
ATOM 1784 C C . LYS A 1 223 ? 9.439 -5.056 -9.185 1.00 97.62 223 LYS A C 1
ATOM 1786 O O . LYS A 1 223 ? 8.747 -4.469 -10.010 1.00 97.62 223 LYS A O 1
ATOM 1791 N N . LEU A 1 224 ? 10.761 -4.899 -9.104 1.00 98.00 224 LEU A N 1
ATOM 1792 C CA . LEU A 1 224 ? 11.511 -4.035 -10.022 1.00 98.00 224 LEU A CA 1
ATOM 1793 C C . LEU A 1 224 ? 11.359 -4.503 -11.473 1.00 98.00 224 LEU A C 1
ATOM 1795 O O . LEU A 1 224 ? 11.001 -3.717 -12.349 1.00 98.00 224 LEU A O 1
ATOM 1799 N N . ASP A 1 225 ? 11.574 -5.800 -11.709 1.00 97.81 225 ASP A N 1
ATOM 1800 C CA . ASP A 1 225 ? 11.371 -6.400 -13.025 1.00 97.81 225 ASP A CA 1
ATOM 1801 C C . ASP A 1 225 ? 9.907 -6.259 -13.473 1.00 97.81 225 ASP A C 1
ATOM 1803 O O . ASP A 1 225 ? 9.660 -5.962 -14.631 1.00 97.81 225 ASP A O 1
ATOM 1807 N N . GLU A 1 226 ? 8.922 -6.380 -12.574 1.00 97.31 226 GLU A N 1
ATOM 1808 C CA . GLU A 1 226 ? 7.494 -6.363 -12.941 1.00 97.31 226 GLU A CA 1
ATOM 1809 C C . GLU A 1 226 ? 7.128 -5.058 -13.635 1.00 97.31 226 GLU A C 1
ATOM 1811 O O . GLU A 1 226 ? 6.623 -5.075 -14.756 1.00 97.31 226 GLU A O 1
ATOM 1816 N N . VAL A 1 227 ? 7.460 -3.941 -12.987 1.00 97.69 227 VAL A N 1
ATOM 1817 C CA . VAL A 1 227 ? 7.206 -2.599 -13.514 1.00 97.69 227 VAL A CA 1
ATOM 1818 C C . VAL A 1 227 ? 8.023 -2.349 -14.777 1.00 97.69 227 VAL A C 1
ATOM 1820 O O . VAL A 1 227 ? 7.514 -1.781 -15.742 1.00 97.69 227 VAL A O 1
ATOM 1823 N N . TYR A 1 228 ? 9.275 -2.815 -14.823 1.00 97.81 228 TYR A N 1
ATOM 1824 C CA . TYR A 1 228 ? 10.100 -2.672 -16.019 1.00 97.81 228 TYR A CA 1
ATOM 1825 C C . TYR A 1 228 ? 9.474 -3.350 -17.241 1.00 97.81 228 TYR A C 1
ATOM 1827 O O . TYR A 1 228 ? 9.429 -2.734 -18.308 1.00 97.81 228 TYR A O 1
ATOM 1835 N N . GLN A 1 229 ? 8.967 -4.580 -17.094 1.00 97.75 229 GLN A N 1
ATOM 1836 C CA . GLN A 1 229 ? 8.440 -5.379 -18.205 1.00 97.75 229 GLN A CA 1
ATOM 1837 C C . GLN A 1 229 ? 7.158 -4.800 -18.833 1.00 97.75 229 GLN A C 1
ATOM 1839 O O . GLN A 1 229 ? 6.783 -5.199 -19.941 1.00 97.75 229 GLN A O 1
ATOM 1844 N N . TRP A 1 230 ? 6.495 -3.826 -18.200 1.00 97.56 230 TRP A N 1
ATOM 1845 C CA . TRP A 1 230 ? 5.324 -3.150 -18.775 1.00 97.56 230 TRP A CA 1
ATOM 1846 C C . TRP A 1 230 ? 5.635 -2.453 -20.105 1.00 97.56 230 TRP A C 1
ATOM 1848 O O . TRP A 1 230 ? 4.796 -2.469 -21.008 1.00 97.56 230 TRP A O 1
ATOM 1858 N N . ARG A 1 231 ? 6.871 -1.969 -20.297 1.00 96.94 231 ARG A N 1
ATOM 1859 C CA . ARG A 1 231 ? 7.351 -1.421 -21.584 1.00 96.94 231 ARG A CA 1
ATOM 1860 C C . ARG A 1 231 ? 7.352 -2.447 -22.724 1.00 96.94 231 ARG A C 1
ATOM 1862 O O . ARG A 1 231 ? 7.322 -2.092 -23.897 1.00 96.94 231 ARG A O 1
ATOM 1869 N N . HIS A 1 232 ? 7.388 -3.733 -22.379 1.00 96.88 232 HIS A N 1
ATOM 1870 C CA . HIS A 1 232 ? 7.357 -4.859 -23.313 1.00 96.88 232 HIS A CA 1
ATOM 1871 C C . HIS A 1 232 ? 5.950 -5.468 -23.439 1.00 96.88 232 HIS A C 1
ATOM 1873 O O . HIS A 1 232 ? 5.765 -6.501 -24.083 1.00 96.88 232 HIS A O 1
ATOM 1879 N N . GLY A 1 233 ? 4.937 -4.832 -22.839 1.00 96.19 233 GLY A N 1
ATOM 1880 C CA . GLY A 1 233 ? 3.551 -5.290 -22.877 1.00 96.19 233 GLY A CA 1
ATOM 1881 C C . GLY A 1 233 ? 3.275 -6.522 -22.010 1.00 96.19 233 GLY A C 1
ATOM 1882 O O . GLY A 1 233 ? 2.326 -7.258 -22.306 1.00 96.19 233 GLY A O 1
ATOM 1883 N N . VAL A 1 234 ? 4.095 -6.763 -20.977 1.00 96.56 234 VAL A N 1
ATOM 1884 C CA . VAL A 1 234 ? 3.880 -7.806 -19.960 1.00 96.56 234 VAL A CA 1
ATOM 1885 C C . VAL A 1 234 ? 2.965 -7.256 -18.868 1.00 96.56 234 VAL A C 1
ATOM 1887 O O . VAL A 1 234 ? 3.421 -6.784 -17.837 1.00 96.56 234 VAL A O 1
ATOM 1890 N N . PHE A 1 235 ? 1.657 -7.270 -19.100 1.00 93.94 235 PHE A N 1
ATOM 1891 C CA . PHE A 1 235 ? 0.672 -6.674 -18.188 1.00 93.94 235 PHE A CA 1
ATOM 1892 C C . PHE A 1 235 ? 0.074 -7.673 -17.190 1.00 93.94 235 PHE A C 1
ATOM 1894 O O . PHE A 1 235 ? -0.665 -7.282 -16.290 1.00 93.94 235 PHE A O 1
ATOM 1901 N N . SER A 1 236 ? 0.363 -8.957 -17.386 1.00 92.69 236 SER A N 1
ATOM 1902 C CA . SER A 1 236 ? 0.242 -10.034 -16.407 1.00 92.69 236 SER A CA 1
ATOM 1903 C C . SER A 1 236 ? 1.418 -10.978 -16.628 1.00 92.69 236 SER A C 1
ATOM 1905 O O . SER A 1 236 ? 1.675 -11.417 -17.749 1.00 92.69 236 SER A O 1
ATOM 1907 N N . ARG A 1 237 ? 2.138 -11.289 -15.556 1.00 90.88 237 ARG A N 1
ATOM 1908 C CA . ARG A 1 237 ? 3.268 -12.217 -15.523 1.00 90.88 237 ARG A CA 1
ATOM 1909 C C . ARG A 1 237 ? 2.873 -13.606 -16.004 1.00 90.88 237 ARG A C 1
ATOM 1911 O O . ARG A 1 237 ? 3.657 -14.231 -16.711 1.00 90.88 237 ARG A O 1
ATOM 1918 N N . SER A 1 238 ? 1.674 -14.075 -15.660 1.00 90.94 238 SER A N 1
ATOM 1919 C CA . SER A 1 238 ? 1.190 -15.387 -16.098 1.00 90.94 238 SER A CA 1
ATOM 1920 C C . SER A 1 238 ? 0.734 -15.387 -17.563 1.00 90.94 238 SER A C 1
ATOM 1922 O O . SER A 1 238 ? 1.150 -16.247 -18.341 1.00 90.94 238 SER A O 1
ATOM 1924 N N . ARG A 1 239 ? -0.082 -14.408 -17.972 1.00 94.06 239 ARG A N 1
ATOM 1925 C CA . ARG A 1 239 ? -0.663 -14.335 -19.325 1.00 94.06 239 ARG A CA 1
ATOM 1926 C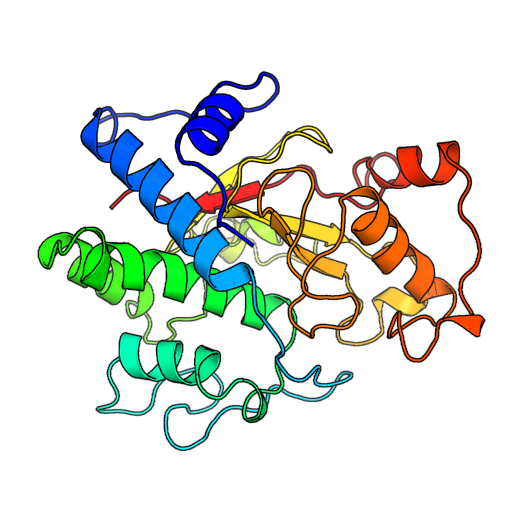 C . ARG A 1 239 ? 0.352 -13.933 -20.394 1.00 94.06 239 ARG A C 1
ATOM 1928 O O . ARG A 1 239 ? 0.298 -14.442 -21.509 1.00 94.06 239 ARG A O 1
ATOM 1935 N N . ASP A 1 240 ? 1.246 -13.004 -20.070 1.00 96.19 240 ASP A N 1
ATOM 1936 C CA . ASP A 1 240 ? 2.167 -12.365 -21.013 1.00 96.19 240 ASP A CA 1
ATOM 1937 C C . ASP A 1 240 ? 3.618 -12.863 -20.853 1.00 96.19 240 ASP A C 1
ATOM 1939 O O . ASP A 1 240 ? 4.556 -12.214 -21.318 1.00 96.19 240 ASP A O 1
ATOM 1943 N N . ALA A 1 241 ? 3.814 -14.027 -20.220 1.00 94.88 241 ALA A N 1
ATOM 1944 C CA . ALA A 1 241 ? 5.129 -14.600 -19.917 1.00 94.88 241 ALA A CA 1
ATOM 1945 C C . ALA A 1 241 ? 6.059 -14.701 -21.141 1.00 94.88 241 ALA A C 1
ATOM 1947 O O . ALA A 1 241 ? 7.273 -14.551 -21.031 1.00 94.88 241 ALA A O 1
ATOM 1948 N N . ASN A 1 242 ? 5.491 -14.922 -22.328 1.00 97.00 242 ASN A N 1
ATOM 1949 C CA . ASN A 1 242 ? 6.233 -15.037 -23.582 1.00 97.00 242 ASN A CA 1
ATOM 1950 C C . ASN A 1 242 ? 6.822 -13.709 -24.096 1.00 97.00 242 ASN A C 1
ATOM 1952 O O . ASN A 1 242 ? 7.615 -13.738 -25.034 1.00 97.00 242 ASN A O 1
ATOM 1956 N N . LYS A 1 243 ? 6.425 -12.562 -23.531 1.00 97.75 243 LYS A N 1
ATOM 1957 C CA . LYS A 1 243 ? 6.925 -11.229 -23.910 1.00 97.75 243 LYS A CA 1
ATOM 1958 C C . LYS A 1 243 ? 8.061 -10.734 -23.006 1.00 97.75 243 LYS A C 1
ATOM 1960 O O . LYS A 1 243 ? 8.640 -9.690 -23.299 1.00 97.75 243 LYS A O 1
ATOM 1965 N N . ILE A 1 244 ? 8.363 -11.455 -21.921 1.00 97.06 244 ILE A N 1
ATOM 1966 C CA . ILE A 1 244 ? 9.379 -11.069 -20.933 1.00 97.06 244 ILE A CA 1
ATOM 1967 C C . ILE A 1 244 ? 10.754 -10.971 -21.599 1.00 97.06 244 ILE A C 1
ATOM 1969 O O . ILE A 1 244 ? 11.202 -11.904 -22.269 1.00 97.06 244 ILE A O 1
ATOM 1973 N N . GLN A 1 245 ? 11.438 -9.851 -21.370 1.00 96.69 245 GLN A N 1
ATOM 1974 C CA . GLN A 1 245 ? 12.807 -9.621 -21.826 1.00 96.69 245 GLN A CA 1
ATOM 1975 C C . GLN A 1 245 ? 13.771 -9.646 -20.633 1.00 96.69 245 GLN A C 1
ATOM 1977 O O . GLN A 1 245 ? 13.608 -8.838 -19.723 1.00 96.69 245 GLN A O 1
ATOM 1982 N N . PRO A 1 246 ? 14.777 -10.536 -20.590 1.00 94.25 246 PRO A N 1
ATOM 1983 C CA . PRO A 1 246 ? 15.676 -10.626 -19.441 1.00 94.25 246 PRO A CA 1
ATOM 1984 C C . PRO A 1 246 ? 16.429 -9.319 -19.152 1.00 94.25 246 PRO A C 1
ATOM 1986 O O . PRO A 1 246 ? 17.056 -8.745 -20.041 1.00 94.25 246 PRO A O 1
ATOM 1989 N N . LEU A 1 247 ? 16.423 -8.898 -17.887 1.00 95.31 247 LEU A N 1
ATOM 1990 C CA . LEU A 1 247 ? 17.265 -7.823 -17.360 1.00 95.31 247 LEU A CA 1
ATOM 1991 C C . LEU A 1 247 ? 18.616 -8.375 -16.889 1.00 95.31 247 LEU A C 1
ATOM 1993 O O . LEU A 1 247 ? 18.680 -9.447 -16.283 1.00 95.31 247 LEU A O 1
ATOM 1997 N N . THR A 1 248 ? 19.699 -7.629 -17.124 1.00 96.31 248 THR A N 1
ATOM 1998 C CA . THR A 1 248 ? 20.994 -7.952 -16.506 1.00 96.31 248 THR A CA 1
ATOM 1999 C C . THR A 1 248 ? 20.974 -7.598 -15.013 1.00 96.31 248 THR A C 1
ATOM 2001 O O . THR A 1 248 ? 20.180 -6.745 -14.599 1.00 96.31 248 THR A O 1
ATOM 2004 N N . PRO A 1 249 ? 21.852 -8.197 -14.187 1.00 95.25 249 PRO A N 1
ATOM 2005 C CA . PRO A 1 249 ? 21.978 -7.825 -12.778 1.00 95.25 249 PRO A CA 1
ATOM 2006 C C . PRO A 1 249 ? 22.247 -6.329 -12.563 1.00 95.25 249 PRO A C 1
ATOM 2008 O O . PRO A 1 249 ? 21.690 -5.733 -11.646 1.00 95.25 249 PRO A O 1
ATOM 2011 N N . GLU A 1 250 ? 23.047 -5.704 -13.428 1.00 95.56 250 GLU A N 1
ATOM 2012 C CA . GLU A 1 250 ? 23.350 -4.270 -13.373 1.00 95.56 250 GLU A CA 1
ATOM 2013 C C . GLU A 1 250 ? 22.118 -3.427 -13.708 1.00 95.56 250 GLU A C 1
ATOM 2015 O O . GLU A 1 250 ? 21.848 -2.435 -13.033 1.00 95.56 250 GLU A O 1
ATOM 2020 N N . GLY A 1 251 ? 21.340 -3.842 -14.715 1.00 95.94 251 GLY A N 1
ATOM 2021 C CA . GLY A 1 251 ? 20.073 -3.198 -15.052 1.00 95.94 251 GLY A CA 1
ATOM 2022 C C . GLY A 1 251 ? 19.076 -3.280 -13.899 1.00 95.94 251 GLY A C 1
ATOM 2023 O O . GLY A 1 251 ? 18.436 -2.289 -13.563 1.00 95.94 251 GLY A O 1
ATOM 2024 N N . LEU A 1 252 ? 18.995 -4.434 -13.235 1.00 95.69 252 LEU A N 1
ATOM 2025 C CA . LEU A 1 252 ? 18.127 -4.616 -12.077 1.00 95.69 252 LEU A CA 1
ATOM 2026 C C . LEU A 1 252 ? 18.567 -3.768 -10.875 1.00 95.69 252 LEU A C 1
ATOM 2028 O O . LEU A 1 252 ? 17.725 -3.172 -10.208 1.00 95.69 252 LEU A O 1
ATOM 2032 N N . ALA A 1 253 ? 19.875 -3.676 -10.622 1.00 94.88 253 ALA A N 1
ATOM 2033 C CA . ALA A 1 253 ? 20.421 -2.821 -9.572 1.00 94.88 253 ALA A CA 1
ATOM 2034 C C . ALA A 1 253 ? 20.123 -1.335 -9.834 1.00 94.88 253 ALA A C 1
ATOM 2036 O O . ALA A 1 253 ? 19.743 -0.620 -8.908 1.00 94.88 253 ALA A O 1
ATOM 2037 N N . LEU A 1 254 ? 20.228 -0.883 -11.092 1.00 96.25 254 LEU A N 1
ATOM 2038 C CA . LEU A 1 254 ? 19.881 0.486 -11.485 1.00 96.25 254 LEU A CA 1
ATOM 2039 C C . LEU A 1 254 ? 18.406 0.801 -11.206 1.00 96.25 254 LEU A C 1
ATOM 2041 O O . LEU A 1 254 ? 18.102 1.866 -10.674 1.00 96.25 254 LEU A O 1
ATOM 2045 N N . LEU A 1 255 ? 17.493 -0.134 -11.496 1.00 97.25 255 LEU A N 1
ATOM 2046 C CA . LEU A 1 255 ? 16.060 0.045 -11.225 1.00 97.25 255 LEU A CA 1
ATOM 2047 C C . LEU A 1 255 ? 15.757 0.272 -9.738 1.00 97.25 255 LEU A C 1
ATOM 2049 O O . LEU A 1 255 ? 14.796 0.969 -9.416 1.00 97.25 255 LEU A O 1
ATOM 2053 N N . GLY A 1 256 ? 16.576 -0.273 -8.837 1.00 96.06 256 GLY A N 1
ATOM 2054 C CA . GLY A 1 256 ? 16.444 -0.036 -7.400 1.00 96.06 256 GLY A CA 1
ATOM 2055 C C . GLY A 1 256 ? 16.708 1.415 -6.980 1.00 96.06 256 GLY A C 1
ATOM 2056 O O . GLY A 1 256 ? 16.303 1.806 -5.891 1.00 96.06 256 GLY A O 1
ATOM 2057 N N . GLY A 1 257 ? 17.357 2.229 -7.816 1.00 95.69 257 GLY A N 1
ATOM 2058 C CA . GLY A 1 257 ? 17.592 3.647 -7.545 1.00 95.69 257 GLY A CA 1
ATOM 2059 C C . GLY A 1 257 ? 16.317 4.497 -7.537 1.00 95.69 257 GLY A C 1
ATOM 2060 O O . GLY A 1 257 ? 15.233 4.050 -7.926 1.00 95.69 257 GLY A O 1
ATOM 2061 N N . THR A 1 258 ? 16.462 5.757 -7.122 1.00 95.69 258 THR A N 1
ATOM 2062 C CA . THR A 1 258 ? 15.377 6.738 -7.239 1.00 95.69 258 THR A CA 1
ATOM 2063 C C . THR A 1 258 ? 15.135 7.109 -8.703 1.00 95.69 258 THR A C 1
ATOM 2065 O O . THR A 1 258 ? 16.053 6.978 -9.517 1.00 95.69 258 THR A O 1
ATOM 2068 N N . PRO A 1 259 ? 13.950 7.633 -9.072 1.00 94.88 259 PRO A N 1
ATOM 2069 C CA . PRO A 1 259 ? 13.739 8.167 -10.417 1.00 94.88 259 PRO A CA 1
ATOM 2070 C C . PRO A 1 259 ? 14.753 9.246 -10.822 1.00 94.88 259 PRO A C 1
ATOM 2072 O O . PRO A 1 259 ? 15.145 9.306 -11.985 1.00 94.88 259 PRO A O 1
ATOM 2075 N N . ALA A 1 260 ? 15.228 10.058 -9.870 1.00 92.81 260 ALA A N 1
ATOM 2076 C CA . ALA A 1 260 ? 16.265 11.061 -10.119 1.00 92.81 260 ALA A CA 1
ATOM 2077 C C . ALA A 1 260 ? 17.625 10.434 -10.484 1.00 92.81 260 ALA A C 1
ATOM 2079 O O . ALA A 1 260 ? 18.387 11.028 -11.244 1.00 92.81 260 ALA A O 1
ATOM 2080 N N . ASP A 1 261 ? 17.891 9.217 -10.005 1.00 94.69 261 ASP A N 1
ATOM 2081 C CA . ASP A 1 261 ? 19.105 8.442 -10.286 1.00 94.69 261 ASP A CA 1
ATOM 2082 C C . ASP A 1 261 ? 18.919 7.437 -11.442 1.00 94.69 261 ASP A C 1
ATOM 2084 O O . ASP A 1 261 ? 19.763 6.568 -11.663 1.00 94.69 261 ASP A O 1
ATOM 2088 N N . GLY A 1 262 ? 17.809 7.527 -12.186 1.00 94.31 262 GLY A N 1
ATOM 2089 C CA . GLY A 1 262 ? 17.495 6.635 -13.309 1.00 94.31 262 GLY A CA 1
ATOM 2090 C C . GLY A 1 262 ? 16.877 5.286 -12.921 1.00 94.31 262 GLY A C 1
ATOM 2091 O O . GLY A 1 262 ? 16.695 4.433 -13.792 1.00 94.31 262 GLY A O 1
ATOM 2092 N N . GLY A 1 263 ? 16.544 5.090 -11.644 1.00 97.00 263 GLY A N 1
ATOM 2093 C CA . GLY A 1 263 ? 15.773 3.945 -11.172 1.00 97.00 263 GLY A CA 1
ATOM 2094 C C . GLY A 1 263 ? 14.264 4.198 -11.177 1.00 97.00 263 GLY A C 1
ATOM 2095 O O . GLY A 1 263 ? 13.760 5.090 -11.860 1.00 97.00 263 GLY A O 1
ATOM 2096 N N . ILE A 1 264 ? 13.523 3.384 -10.427 1.00 97.44 264 ILE A N 1
ATOM 2097 C CA . ILE A 1 264 ? 12.054 3.454 -10.343 1.00 97.44 264 ILE A CA 1
ATOM 2098 C C . ILE A 1 264 ? 11.520 3.428 -8.908 1.00 97.44 264 ILE A C 1
ATOM 2100 O O . ILE A 1 264 ? 10.336 3.661 -8.680 1.00 97.44 264 ILE A O 1
ATOM 2104 N N . GLN A 1 265 ? 12.362 3.149 -7.918 1.00 97.06 265 GLN A N 1
ATOM 2105 C CA . GLN A 1 265 ? 11.941 3.039 -6.529 1.00 97.06 265 GLN A CA 1
ATOM 2106 C C . GLN A 1 265 ? 11.902 4.427 -5.889 1.00 97.06 265 GLN A C 1
ATOM 2108 O O . GLN A 1 265 ? 12.944 5.046 -5.698 1.00 97.06 265 GLN A O 1
ATOM 2113 N N . LEU A 1 266 ? 10.730 4.912 -5.470 1.00 96.38 266 LEU A N 1
ATOM 2114 C CA . LEU A 1 266 ? 10.703 6.144 -4.673 1.00 96.38 266 LEU A CA 1
ATOM 2115 C C . LEU A 1 266 ? 11.444 5.930 -3.349 1.00 96.38 266 LEU A C 1
ATOM 2117 O O . LEU A 1 266 ? 11.391 4.840 -2.779 1.00 96.38 266 LEU A O 1
ATOM 2121 N N . ASP A 1 267 ? 12.088 6.960 -2.815 1.00 94.88 267 ASP A N 1
ATOM 2122 C CA . ASP A 1 267 ? 12.802 6.939 -1.529 1.00 94.88 267 ASP A CA 1
ATOM 2123 C C . ASP A 1 267 ? 11.875 7.205 -0.327 1.00 94.88 267 ASP A C 1
ATOM 2125 O O . ASP A 1 267 ? 12.323 7.399 0.805 1.00 94.88 267 ASP A O 1
ATOM 2129 N N . ILE A 1 268 ? 10.562 7.184 -0.560 1.00 94.88 268 ILE A N 1
ATOM 2130 C CA . ILE A 1 268 ? 9.541 7.347 0.470 1.00 94.88 268 ILE A CA 1
ATOM 2131 C C . ILE A 1 268 ? 8.944 6.006 0.910 1.00 94.88 268 ILE A C 1
ATOM 2133 O O . ILE A 1 268 ? 8.767 5.078 0.116 1.00 94.88 268 ILE A O 1
ATOM 2137 N N . ARG A 1 269 ? 8.610 5.883 2.195 1.00 95.38 269 ARG A N 1
ATOM 2138 C CA . ARG A 1 269 ? 7.863 4.755 2.774 1.00 95.38 269 ARG A CA 1
ATOM 2139 C C . ARG A 1 269 ? 6.753 5.294 3.662 1.00 95.38 269 ARG A C 1
ATOM 2141 O O . ARG A 1 269 ? 7.030 6.046 4.600 1.00 95.38 269 ARG A O 1
ATOM 2148 N N . ALA A 1 270 ? 5.515 4.884 3.419 1.00 97.25 270 ALA A N 1
ATOM 2149 C CA . ALA A 1 270 ? 4.410 5.164 4.323 1.00 97.25 270 ALA A CA 1
ATOM 2150 C C . ALA A 1 270 ? 4.265 4.003 5.317 1.00 97.25 270 ALA A C 1
ATOM 2152 O O . ALA A 1 270 ? 4.159 2.841 4.933 1.00 97.25 270 ALA A O 1
ATOM 2153 N N . GLY A 1 271 ? 4.302 4.304 6.614 1.00 96.50 271 GLY A N 1
ATOM 2154 C CA . GLY A 1 271 ? 4.126 3.319 7.685 1.00 96.50 271 GLY A CA 1
ATOM 2155 C C . GLY A 1 271 ? 3.032 3.754 8.657 1.00 96.50 271 GLY A C 1
ATOM 2156 O O . GLY A 1 271 ? 2.716 4.943 8.698 1.00 96.50 271 GLY A O 1
ATOM 2157 N N . PRO A 1 272 ? 2.449 2.835 9.448 1.00 96.50 272 PRO A N 1
ATOM 2158 C CA . PRO A 1 272 ? 1.367 3.177 10.367 1.00 96.50 272 PRO A CA 1
ATOM 2159 C C . PRO A 1 272 ? 1.794 4.267 11.348 1.00 96.50 272 PRO A C 1
ATOM 2161 O O . PRO A 1 272 ? 2.964 4.356 11.712 1.00 96.50 272 PRO A O 1
ATOM 2164 N N . ARG A 1 273 ? 0.853 5.099 11.786 1.00 93.31 273 ARG A N 1
ATOM 2165 C CA . ARG A 1 273 ? 1.032 6.001 12.928 1.00 93.31 273 ARG A CA 1
ATOM 2166 C C . ARG A 1 273 ? 0.619 5.311 14.236 1.00 93.31 273 ARG A C 1
ATOM 2168 O O . ARG A 1 273 ? 0.035 4.229 14.225 1.00 93.31 273 ARG A O 1
ATOM 2175 N N . VAL A 1 274 ? 0.922 5.943 15.365 1.00 89.50 274 VAL A N 1
ATOM 2176 C CA . VAL A 1 274 ? 0.516 5.486 16.710 1.00 89.50 274 VAL A CA 1
ATOM 2177 C C . VAL A 1 274 ? -0.869 6.072 17.065 1.00 89.50 274 VAL A C 1
ATOM 2179 O O . VAL A 1 274 ? -1.206 7.151 16.573 1.00 89.50 274 VAL A O 1
ATOM 2182 N N . PHE A 1 275 ? -1.678 5.365 17.874 1.00 85.44 275 PHE A N 1
ATOM 2183 C CA . PHE A 1 275 ? -3.066 5.723 18.247 1.00 85.44 275 PHE A CA 1
ATOM 2184 C C . PHE A 1 275 ? -3.335 5.699 19.761 1.00 85.44 275 PHE A C 1
ATOM 2186 O O . PHE A 1 275 ? -2.689 4.892 20.470 1.00 85.44 275 PHE A O 1
#

pLDDT: mean 94.99, std 4.92, range [55.0, 98.81]

Sequence (275 aa):
MATVSRKEIVLALLQHGRLTEFKDDACSLEALADYVGVRQNIVAWSEKLNWVWPDGGPAQWNAKYWTHGTPKPGIALHAAVMDAFLHQDKYAIGCYTATKLVVVQGVLDYYRRVKRDPVRARRVEQALLVDGEPLVGVEPGNMWSFETDPDPQDTERPGKLLNLRANVAPENFVPGDWTYLLNTDAASWQKTGYEGSNAIYMGRNRFDDYYNDHDHSYTYAQKLDEVYQWRHGVFSRSRDANKIQPLTPEGLALLGGTPADGGIQLDIRAGPRVF

Radius of gyration: 18.14 Å; chains: 1; bounding box: 49×42×49 Å